Protein AF-0000000086750049 (afdb_homodimer)

Structure (mmCIF, N/CA/C/O backbone):
data_AF-0000000086750049-model_v1
#
loop_
_entity.id
_entity.type
_entity.pdbx_description
1 polymer 'Galactose oxidase/kelch repeat superfamily protein'
#
loop_
_atom_site.group_PDB
_atom_site.id
_atom_site.type_symbol
_atom_site.label_atom_id
_atom_site.label_alt_id
_atom_site.label_comp_id
_atom_site.label_asym_id
_atom_site.label_entity_id
_atom_site.label_seq_id
_atom_site.pdbx_PDB_ins_code
_atom_site.Cartn_x
_atom_site.Cartn_y
_atom_site.Cartn_z
_atom_site.occupancy
_atom_site.B_iso_or_equiv
_atom_site.auth_seq_id
_atom_site.auth_comp_id
_atom_site.auth_asym_id
_atom_site.auth_atom_id
_atom_site.pdbx_PDB_model_num
ATOM 1 N N . MET A 1 1 ? 20.25 1.354 27.828 1 24.84 1 MET A N 1
ATOM 2 C CA . MET A 1 1 ? 19.578 0.489 26.859 1 24.84 1 MET A CA 1
ATOM 3 C C . MET A 1 1 ? 19.359 1.209 25.531 1 24.84 1 MET A C 1
ATOM 5 O O . MET A 1 1 ? 18.734 2.268 25.484 1 24.84 1 MET A O 1
ATOM 9 N N . ASP A 1 2 ? 20.203 1.09 24.609 1 33.41 2 ASP A N 1
ATOM 10 C CA . ASP A 1 2 ? 20.359 1.9 23.406 1 33.41 2 ASP A CA 1
ATOM 11 C C . ASP A 1 2 ? 19.078 1.907 22.578 1 33.41 2 ASP A C 1
ATOM 13 O O . ASP A 1 2 ? 18.453 0.861 22.391 1 33.41 2 ASP A O 1
ATOM 17 N N . ARG A 1 3 ? 18.391 2.945 22.656 1 35.62 3 ARG A N 1
ATOM 18 C CA . ARG A 1 3 ? 17.141 3.184 21.953 1 35.62 3 ARG A CA 1
ATOM 19 C C . ARG A 1 3 ? 17.25 2.793 20.484 1 35.62 3 ARG A C 1
ATOM 21 O O . ARG A 1 3 ? 18.234 3.115 19.828 1 35.62 3 ARG A O 1
ATOM 28 N N . PRO A 1 4 ? 16.594 1.799 20.078 1 44.38 4 PRO A N 1
ATOM 29 C CA . PRO A 1 4 ? 16.578 1.539 18.641 1 44.38 4 PRO A CA 1
ATOM 30 C C . PRO A 1 4 ? 16.5 2.818 17.812 1 44.38 4 PRO A C 1
ATOM 32 O O . PRO A 1 4 ? 15.812 3.77 18.203 1 44.38 4 PRO A O 1
ATOM 35 N N . SER A 1 5 ? 17.609 3.318 17.312 1 46.12 5 SER A N 1
ATOM 36 C CA . SER A 1 5 ? 17.531 4.496 16.453 1 46.12 5 SER A CA 1
ATOM 37 C C . SER A 1 5 ? 16.656 4.234 15.242 1 46.12 5 SER A C 1
ATOM 39 O O . SER A 1 5 ? 16.875 3.27 14.5 1 46.12 5 SER A O 1
ATOM 41 N N . PRO A 1 6 ? 15.43 4.699 15.281 1 53.16 6 PRO A N 1
ATOM 42 C CA . PRO A 1 6 ? 14.586 4.535 14.094 1 53.16 6 PRO 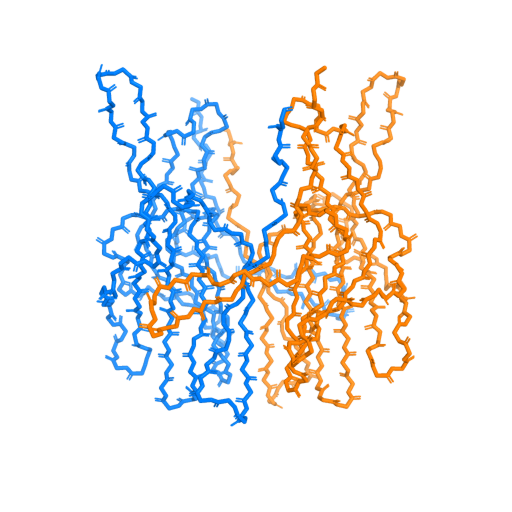A CA 1
ATOM 43 C C . PRO A 1 6 ? 15.297 4.906 12.797 1 53.16 6 PRO A C 1
ATOM 45 O O . PRO A 1 6 ? 16.062 5.875 12.766 1 53.16 6 PRO A O 1
ATOM 48 N N . PHE A 1 7 ? 15.828 3.918 12 1 59.97 7 PHE A N 1
ATOM 49 C CA . PHE A 1 7 ? 16.422 4.176 10.695 1 59.97 7 PHE A CA 1
ATOM 50 C C . PHE A 1 7 ? 15.414 3.953 9.578 1 59.97 7 PHE A C 1
ATOM 52 O O . PHE A 1 7 ? 14.555 3.076 9.68 1 59.97 7 PHE A O 1
ATOM 59 N N . SER A 1 8 ? 15.148 5.098 8.75 1 79 8 SER A N 1
ATOM 60 C CA . SER A 1 8 ? 14.352 4.922 7.543 1 79 8 SER A CA 1
ATOM 61 C C . SER A 1 8 ? 15.234 4.809 6.309 1 79 8 SER A C 1
ATOM 63 O O . SER A 1 8 ? 16.016 5.719 6.012 1 79 8 SER A O 1
ATOM 65 N N . SER A 1 9 ? 15.344 3.67 5.754 1 87.88 9 SER A N 1
ATOM 66 C CA . SER A 1 9 ? 16.125 3.367 4.555 1 87.88 9 SER A CA 1
ATOM 67 C C . SER A 1 9 ? 15.227 3.291 3.324 1 87.88 9 SER A C 1
ATOM 69 O O . SER A 1 9 ? 14.031 3.004 3.434 1 87.88 9 SER A O 1
ATOM 71 N N . ALA A 1 10 ? 15.875 3.699 2.287 1 93.19 10 ALA A N 1
ATOM 72 C CA . ALA A 1 10 ? 15.227 3.582 0.986 1 93.19 10 ALA A CA 1
ATOM 73 C C . ALA A 1 10 ? 16.078 2.768 0.017 1 93.19 10 ALA A C 1
ATOM 75 O O . ALA A 1 10 ? 17.312 2.838 0.053 1 93.19 10 ALA A O 1
ATOM 76 N N . PHE A 1 11 ? 15.43 1.987 -0.834 1 95.06 11 PHE A N 1
ATOM 77 C CA . PHE A 1 11 ? 16.094 1.137 -1.81 1 95.06 11 PHE A CA 1
ATOM 78 C C . PHE A 1 11 ? 15.391 1.193 -3.156 1 95.06 11 PHE A C 1
ATOM 80 O O . PHE A 1 11 ? 14.211 1.533 -3.229 1 95.06 11 PHE A O 1
ATOM 87 N N . CYS A 1 12 ? 16.109 0.904 -4.148 1 96.06 12 CYS A N 1
ATOM 88 C CA . CYS A 1 12 ? 15.57 0.719 -5.488 1 96.06 12 CYS A CA 1
ATOM 89 C C . CYS A 1 12 ? 15.969 -0.634 -6.059 1 96.06 12 CYS A C 1
ATOM 91 O O . CYS A 1 12 ? 17.125 -1.038 -5.949 1 96.06 12 CYS A O 1
ATOM 93 N N . PHE A 1 13 ? 15.078 -1.284 -6.68 1 95.06 13 PHE A N 1
ATOM 94 C CA . PHE A 1 13 ? 15.367 -2.609 -7.215 1 95.06 13 PHE A CA 1
ATOM 95 C C . PHE A 1 13 ? 16.094 -2.51 -8.547 1 95.06 13 PHE A C 1
ATOM 97 O O . PHE A 1 13 ? 15.68 -1.755 -9.43 1 95.06 13 PHE A O 1
ATOM 104 N N . ASN A 1 14 ? 17.109 -3.311 -8.648 1 92.94 14 ASN A N 1
ATOM 105 C CA . ASN A 1 14 ? 17.875 -3.451 -9.891 1 92.94 14 ASN A CA 1
ATOM 106 C C . ASN A 1 14 ? 17.547 -4.758 -10.602 1 92.94 14 ASN A C 1
ATOM 108 O O . ASN A 1 14 ? 17.953 -5.832 -10.164 1 92.94 14 ASN A O 1
ATOM 112 N N . PHE A 1 15 ? 16.859 -4.641 -11.695 1 86.94 15 PHE A N 1
ATOM 113 C CA . PHE A 1 15 ? 16.375 -5.816 -12.406 1 86.94 15 PHE A CA 1
ATOM 114 C C . PHE A 1 15 ? 17.531 -6.555 -13.078 1 86.94 15 PHE A C 1
ATOM 116 O O . PHE A 1 15 ? 17.406 -7.742 -13.391 1 86.94 15 PHE A O 1
ATOM 123 N N . VAL A 1 16 ? 18.594 -5.852 -13.359 1 88.69 16 VAL A N 1
ATOM 124 C CA . VAL A 1 16 ? 19.75 -6.469 -14.016 1 88.69 16 VAL A CA 1
ATOM 125 C C . VAL A 1 16 ? 20.469 -7.398 -13.047 1 88.69 16 VAL A C 1
ATOM 127 O O . VAL A 1 16 ? 20.812 -8.531 -13.398 1 88.69 16 VAL A O 1
ATOM 130 N N . THR A 1 17 ? 20.594 -6.98 -11.859 1 89.69 17 THR A N 1
ATOM 131 C CA . THR A 1 17 ? 21.359 -7.758 -10.883 1 89.69 17 THR A CA 1
ATOM 132 C C . THR A 1 17 ? 20.422 -8.5 -9.938 1 89.69 17 THR A C 1
ATOM 134 O O . THR A 1 17 ? 20.859 -9.297 -9.109 1 89.69 17 THR A O 1
ATOM 137 N N . SER A 1 18 ? 19.062 -8.25 -9.984 1 88.19 18 SER A N 1
ATOM 138 C CA . SER A 1 18 ? 18.094 -8.805 -9.047 1 88.19 18 SER A CA 1
ATOM 139 C C . SER A 1 18 ? 18.5 -8.539 -7.602 1 88.19 18 SER A C 1
ATOM 141 O O . SER A 1 18 ? 18.594 -9.469 -6.793 1 88.19 18 SER A O 1
ATOM 143 N N . SER A 1 19 ? 18.672 -7.32 -7.344 1 91.94 19 SER A N 1
ATOM 144 C CA . SER A 1 19 ? 19.094 -6.863 -6.02 1 91.94 19 SER A CA 1
ATOM 145 C C . SER A 1 19 ? 18.516 -5.484 -5.707 1 91.94 19 SER A C 1
ATOM 147 O O . SER A 1 19 ? 17.969 -4.82 -6.59 1 91.94 19 SER A O 1
ATOM 149 N N . TRP A 1 20 ? 18.703 -5.113 -4.465 1 94.5 20 TRP A N 1
ATOM 150 C CA . TRP A 1 20 ? 18.203 -3.82 -4 1 94.5 20 TRP A CA 1
ATOM 151 C C . TRP A 1 20 ? 19.359 -2.865 -3.721 1 94.5 20 TRP A C 1
ATOM 153 O O . TRP A 1 20 ? 20.203 -3.129 -2.85 1 94.5 20 TRP A O 1
ATOM 163 N N . ASP A 1 21 ? 19.359 -1.82 -4.477 1 94.94 21 ASP A N 1
ATOM 164 C CA . ASP A 1 21 ? 20.391 -0.797 -4.281 1 94.94 21 ASP A CA 1
ATOM 165 C C . ASP A 1 21 ? 19.953 0.215 -3.221 1 94.94 21 ASP A C 1
ATOM 167 O O . ASP A 1 21 ? 18.828 0.697 -3.242 1 94.94 21 ASP A O 1
ATOM 171 N N . ARG A 1 22 ? 20.891 0.572 -2.412 1 94 22 ARG A N 1
ATOM 172 C CA . ARG A 1 22 ? 20.594 1.549 -1.369 1 94 22 ARG A CA 1
ATOM 173 C C . ARG A 1 22 ? 20.547 2.963 -1.94 1 94 22 ARG A C 1
ATOM 175 O O . ARG A 1 22 ? 21.375 3.33 -2.771 1 94 22 ARG A O 1
ATOM 182 N N . LEU A 1 23 ? 19.594 3.74 -1.456 1 95.94 23 LEU A N 1
ATOM 183 C CA . LEU A 1 23 ? 19.438 5.141 -1.831 1 95.94 23 LEU A CA 1
ATOM 184 C C . LEU A 1 23 ? 19.641 6.055 -0.627 1 95.94 23 LEU A C 1
ATOM 186 O O . LEU A 1 23 ? 19.938 5.582 0.471 1 95.94 23 LEU A O 1
ATOM 190 N N . SER A 1 24 ? 19.625 7.391 -0.885 1 95.38 24 SER A N 1
ATOM 191 C CA . SER A 1 24 ? 19.672 8.328 0.231 1 95.38 24 SER A CA 1
ATOM 192 C C . SER A 1 24 ? 18.578 8.031 1.25 1 95.38 24 SER A C 1
ATOM 194 O O . SER A 1 24 ? 17.422 7.781 0.88 1 95.38 24 SER A O 1
ATOM 196 N N . PRO A 1 25 ? 18.922 8.047 2.527 1 91.81 25 PRO A N 1
ATOM 197 C CA . PRO A 1 25 ? 17.922 7.73 3.555 1 91.81 25 PRO A CA 1
ATOM 198 C C . PRO A 1 25 ? 16.891 8.844 3.729 1 91.81 25 PRO A C 1
ATOM 200 O O . PRO A 1 25 ? 17.172 10.008 3.443 1 91.81 25 PRO A O 1
ATOM 203 N N . MET A 1 26 ? 15.719 8.43 4.152 1 91 26 MET A N 1
ATOM 204 C CA . MET A 1 26 ? 14.695 9.406 4.484 1 91 26 MET A CA 1
ATOM 205 C C . MET A 1 26 ? 15.188 10.359 5.57 1 91 26 MET A C 1
ATOM 207 O O . MET A 1 26 ? 16.062 10.016 6.355 1 91 26 MET A O 1
ATOM 211 N N . LEU A 1 27 ? 14.578 11.523 5.617 1 89.31 27 LEU A N 1
ATOM 212 C CA . LEU A 1 27 ? 14.961 12.523 6.605 1 89.31 27 LEU A CA 1
ATOM 213 C C . LEU A 1 27 ? 14.484 12.125 7.996 1 89.31 27 LEU A C 1
ATOM 215 O O . LEU A 1 27 ? 15.188 12.336 8.984 1 89.31 27 LEU A O 1
ATOM 219 N N . SER A 1 28 ? 13.266 11.57 8.102 1 80.56 28 SER A N 1
ATOM 220 C CA . SER A 1 28 ? 12.672 11.164 9.375 1 80.56 28 SER A CA 1
ATOM 221 C C . SER A 1 28 ? 12.406 9.664 9.406 1 80.56 28 SER A C 1
ATOM 223 O O . SER A 1 28 ? 11.836 9.109 8.461 1 80.56 28 SER A O 1
ATOM 225 N N . PRO A 1 29 ? 12.906 9.102 10.523 1 62.72 29 PRO A N 1
ATOM 226 C CA . PRO A 1 29 ? 12.641 7.664 10.648 1 62.72 29 PRO A CA 1
ATOM 227 C C . PRO A 1 29 ? 11.164 7.355 10.883 1 62.72 29 PRO A C 1
ATOM 229 O O . PRO A 1 29 ? 10.57 7.855 11.844 1 62.72 29 PRO A O 1
ATOM 232 N N . CYS A 1 30 ? 10.547 6.727 9.977 1 65.38 30 CYS A N 1
ATOM 233 C CA . CYS A 1 30 ? 9.109 6.523 10.164 1 65.38 30 CYS A CA 1
ATOM 234 C C . CYS A 1 30 ? 8.711 5.094 9.82 1 65.38 30 CYS A C 1
ATOM 236 O O . CYS A 1 30 ? 9.242 4.508 8.875 1 65.38 30 CYS A O 1
ATOM 238 N N . GLY A 1 31 ? 8.055 4.477 10.773 1 72.88 31 GLY A N 1
ATOM 239 C CA . GLY A 1 31 ? 7.285 3.287 10.445 1 72.88 31 GLY A CA 1
ATOM 240 C C . GLY A 1 31 ? 5.816 3.574 10.211 1 72.88 31 GLY A C 1
ATOM 241 O O . GLY A 1 31 ? 5.328 4.66 10.531 1 72.88 31 GLY A O 1
ATOM 242 N N . SER A 1 32 ? 5.145 2.805 9.445 1 77.94 32 SER A N 1
ATOM 243 C CA . SER A 1 32 ? 3.699 2.865 9.258 1 77.94 32 SER A CA 1
ATOM 244 C C . SER A 1 32 ? 3.281 4.184 8.617 1 77.94 32 SER A C 1
ATOM 246 O O . SER A 1 32 ? 2.35 4.84 9.086 1 77.94 32 SER A O 1
ATOM 248 N N . PHE A 1 33 ? 3.969 4.746 7.684 1 79.69 33 PHE A N 1
ATOM 249 C CA . PHE A 1 33 ? 3.703 5.996 6.98 1 79.69 33 PHE A CA 1
ATOM 250 C C . PHE A 1 33 ? 3.062 5.727 5.625 1 79.69 33 PHE A C 1
ATOM 252 O O . PHE A 1 33 ? 3.357 4.715 4.984 1 79.69 33 PHE A O 1
ATOM 259 N N . PRO A 1 34 ? 2.219 6.621 5.281 1 87.31 34 PRO A N 1
ATOM 260 C CA . PRO A 1 34 ? 1.757 6.539 3.893 1 87.31 34 PRO A CA 1
ATOM 261 C C . PRO A 1 34 ? 2.793 7.055 2.896 1 87.31 34 PRO A C 1
ATOM 263 O O . PRO A 1 34 ? 3.584 7.941 3.225 1 87.31 34 PRO A O 1
ATOM 266 N N . CYS A 1 35 ? 2.855 6.465 1.768 1 89.56 35 CYS A N 1
ATOM 267 C CA . CYS A 1 35 ? 3.723 6.898 0.678 1 89.56 35 CYS A CA 1
ATOM 268 C C . CYS A 1 35 ? 3.043 6.703 -0.672 1 89.56 35 CYS A C 1
ATOM 270 O O . CYS A 1 35 ? 2.174 5.844 -0.814 1 89.56 35 CYS A O 1
ATOM 272 N N . SER A 1 36 ? 3.389 7.562 -1.6 1 91.44 36 SER A N 1
ATOM 273 C CA . SER A 1 36 ? 2.82 7.484 -2.941 1 91.44 36 SER A CA 1
ATOM 274 C C . SER A 1 36 ? 3.768 8.086 -3.977 1 91.44 36 SER A C 1
ATOM 276 O O . SER A 1 36 ? 4.461 9.062 -3.697 1 91.44 36 SER A O 1
ATOM 278 N N . ALA A 1 37 ? 3.736 7.5 -5.125 1 90.38 37 ALA A N 1
ATOM 279 C CA . ALA A 1 37 ? 4.434 8.094 -6.266 1 90.38 37 ALA A CA 1
ATOM 280 C C . ALA A 1 37 ? 3.582 9.164 -6.93 1 90.38 37 ALA A C 1
ATOM 282 O O . ALA A 1 37 ? 2.367 9.008 -7.07 1 90.38 37 ALA A O 1
ATOM 283 N N . ILE A 1 38 ? 4.27 10.203 -7.305 1 82.94 38 ILE A N 1
ATOM 284 C CA . ILE A 1 38 ? 3.602 11.211 -8.125 1 82.94 38 ILE A CA 1
ATOM 285 C C . ILE A 1 38 ? 3.73 10.844 -9.602 1 82.94 38 ILE A C 1
ATOM 287 O O . ILE A 1 38 ? 4.816 10.938 -10.18 1 82.94 38 ILE A O 1
ATOM 291 N N . ARG A 1 39 ? 2.604 10.484 -10.18 1 78.12 39 ARG A N 1
ATOM 292 C CA . ARG A 1 39 ? 2.611 10.047 -11.57 1 78.12 39 ARG A CA 1
ATOM 293 C C . ARG A 1 39 ? 3.195 11.117 -12.484 1 78.12 39 ARG A C 1
ATOM 295 O O . ARG A 1 39 ? 2.826 12.289 -12.391 1 78.12 39 ARG A O 1
ATOM 302 N N . GLY A 1 40 ? 4.113 10.773 -13.289 1 76.62 40 GLY A N 1
ATOM 303 C CA . GLY A 1 40 ? 4.684 11.68 -14.273 1 76.62 40 GLY A CA 1
ATOM 304 C C . GLY A 1 40 ? 5.754 12.586 -13.695 1 76.62 40 GLY A C 1
ATOM 305 O O . GLY A 1 40 ? 6.18 13.547 -14.352 1 76.62 40 GLY A O 1
ATOM 306 N N . SER A 1 41 ? 6.176 12.688 -12.492 1 78.75 41 SER A N 1
ATOM 307 C CA . SER A 1 41 ? 7.137 13.625 -11.93 1 78.75 41 SER A CA 1
ATOM 308 C C . SER A 1 41 ? 8.352 12.898 -11.367 1 78.75 41 SER A C 1
ATOM 310 O O . SER A 1 41 ? 9.336 13.539 -10.969 1 78.75 41 SER A O 1
ATOM 312 N N . ASP A 1 42 ? 8.531 11.688 -11.375 1 89.81 42 ASP A N 1
ATOM 313 C CA . ASP A 1 42 ? 9.617 10.898 -10.812 1 89.81 42 ASP A CA 1
ATOM 314 C C . ASP A 1 42 ? 9.82 11.219 -9.336 1 89.81 42 ASP A C 1
ATOM 316 O O . ASP A 1 42 ? 10.953 11.43 -8.891 1 89.81 42 ASP A O 1
ATOM 320 N N . ARG A 1 43 ? 8.812 11.43 -8.625 1 92.88 43 ARG A N 1
ATOM 321 C CA . ARG A 1 43 ? 8.891 11.789 -7.207 1 92.88 43 ARG A CA 1
ATOM 322 C C . ARG A 1 43 ? 8.031 10.859 -6.359 1 92.88 43 ARG A C 1
ATOM 324 O O . ARG A 1 43 ? 7.02 10.336 -6.832 1 92.88 43 ARG A O 1
ATOM 331 N N . ILE A 1 44 ? 8.453 10.672 -5.098 1 94.88 44 ILE A N 1
ATOM 332 C CA . ILE A 1 44 ? 7.727 9.883 -4.105 1 94.88 44 ILE A CA 1
ATOM 333 C C . ILE A 1 44 ? 7.438 10.75 -2.879 1 94.88 44 ILE A C 1
ATOM 335 O O . ILE A 1 44 ? 8.32 11.453 -2.389 1 94.88 44 ILE A O 1
ATOM 339 N N . LEU A 1 45 ? 6.238 10.703 -2.418 1 94.12 45 LEU A N 1
ATOM 340 C CA . LEU A 1 45 ? 5.816 11.469 -1.249 1 94.12 45 LEU A CA 1
ATOM 341 C C . LEU A 1 45 ? 5.648 10.562 -0.035 1 94.12 45 LEU A C 1
ATOM 343 O O . LEU A 1 45 ? 5.145 9.445 -0.154 1 94.12 45 LEU A O 1
ATOM 347 N N . VAL A 1 46 ? 6.066 11.023 1.13 1 93.31 46 VAL A N 1
ATOM 348 C CA . VAL A 1 46 ? 5.879 10.359 2.416 1 93.31 46 VAL A CA 1
ATOM 349 C C . VAL A 1 46 ? 5.375 11.367 3.447 1 93.31 46 VAL A C 1
ATOM 351 O O . VAL A 1 46 ? 5.805 12.516 3.465 1 93.31 46 VAL A O 1
ATOM 354 N N . ALA A 1 47 ? 4.516 10.945 4.336 1 93.25 47 ALA A N 1
ATOM 355 C CA . ALA A 1 47 ? 4.043 11.82 5.406 1 93.25 47 ALA A CA 1
ATOM 356 C C . ALA A 1 47 ? 3.695 11.016 6.656 1 93.25 47 ALA A C 1
ATOM 358 O O . ALA A 1 47 ? 3.174 9.898 6.559 1 93.25 47 ALA A O 1
ATOM 359 N N . GLY A 1 48 ? 3.986 11.656 7.82 1 90 48 GLY A N 1
ATOM 360 C CA . GLY A 1 48 ? 3.637 11.047 9.094 1 90 48 GLY A CA 1
ATOM 361 C C . GLY A 1 48 ? 4.465 9.812 9.414 1 90 48 GLY A C 1
ATOM 362 O O . GLY A 1 48 ? 5.656 9.766 9.109 1 90 48 GLY A O 1
ATOM 363 N N . GLY A 1 49 ? 3.74 8.867 10.07 1 84.69 49 GLY A N 1
ATOM 364 C CA . GLY A 1 49 ? 4.375 7.621 10.477 1 84.69 49 GLY A CA 1
ATOM 365 C C . GLY A 1 49 ? 4.848 7.633 11.922 1 84.69 49 GLY A C 1
ATOM 366 O O . GLY A 1 49 ? 4.582 8.586 12.656 1 84.69 49 GLY A O 1
ATOM 367 N N . GLY A 1 50 ? 5.34 6.484 12.273 1 78.69 50 GLY A N 1
ATOM 368 C CA . GLY A 1 50 ? 5.828 6.277 13.633 1 78.69 50 GLY A CA 1
ATOM 369 C C . GLY A 1 50 ? 6.129 4.824 13.945 1 78.69 50 GLY A C 1
ATOM 370 O O . GLY A 1 50 ? 6.156 3.982 13.039 1 78.69 50 GLY A O 1
ATOM 371 N N . SER A 1 51 ? 6.645 4.676 15.156 1 67.06 51 SER A N 1
ATOM 372 C CA . SER A 1 51 ? 6.941 3.33 15.641 1 67.06 51 SER A CA 1
ATOM 373 C C . SER A 1 51 ? 6.027 2.941 16.797 1 67.06 51 SER A C 1
ATOM 375 O O . SER A 1 51 ? 5.562 3.805 17.547 1 67.06 51 SER A O 1
ATOM 377 N N . ARG A 1 52 ? 5.457 1.688 16.609 1 60.84 52 ARG A N 1
ATOM 378 C CA . ARG A 1 52 ? 4.688 1.229 17.766 1 60.84 52 ARG A CA 1
ATOM 379 C C . ARG A 1 52 ? 5.539 0.365 18.688 1 60.84 52 ARG A C 1
ATOM 381 O O . ARG A 1 52 ? 6.398 -0.387 18.219 1 60.84 52 ARG A O 1
ATOM 388 N N . HIS A 1 53 ? 5.504 0.767 19.891 1 55.09 53 HIS A N 1
ATOM 389 C CA . HIS A 1 53 ? 6.141 -0.126 20.859 1 55.09 53 HIS A CA 1
ATOM 390 C C . HIS A 1 53 ? 5.359 -1.428 21 1 55.09 53 HIS A C 1
ATOM 392 O O . HIS A 1 53 ? 4.125 -1.415 21.031 1 55.09 53 HIS A O 1
ATOM 398 N N . THR A 1 54 ? 5.973 -2.574 20.766 1 48.12 54 THR A N 1
ATOM 399 C CA . THR A 1 54 ? 5.344 -3.889 20.844 1 48.12 54 THR A CA 1
ATOM 400 C C . THR A 1 54 ? 4.605 -4.055 22.172 1 48.12 54 THR A C 1
ATOM 402 O O . THR A 1 54 ? 3.578 -4.734 22.234 1 48.12 54 THR A O 1
ATOM 405 N N . MET A 1 55 ? 5.23 -3.611 23.219 1 45.62 55 MET A N 1
ATOM 406 C CA . MET A 1 55 ? 4.668 -3.9 24.531 1 45.62 55 MET A CA 1
ATOM 407 C C . MET A 1 55 ? 3.701 -2.803 24.969 1 45.62 55 MET A C 1
ATOM 409 O O . MET A 1 55 ? 2.688 -3.08 25.609 1 45.62 55 MET A O 1
ATOM 413 N N . PHE A 1 56 ? 4.039 -1.618 24.734 1 46.09 56 PHE A N 1
ATOM 414 C CA . PHE A 1 56 ? 3.178 -0.515 25.141 1 46.09 56 PHE A CA 1
ATOM 415 C C . PHE A 1 56 ? 2.801 0.347 23.953 1 46.09 56 PHE A C 1
ATOM 417 O O . PHE A 1 56 ? 3.525 1.28 23.594 1 46.09 56 PHE A O 1
ATOM 424 N N . GLY A 1 57 ? 1.838 -0.133 23.188 1 49.84 57 GLY A N 1
ATOM 425 C CA . GLY A 1 57 ? 1.41 0.457 21.938 1 49.84 57 GLY A CA 1
ATOM 426 C C . GLY A 1 57 ? 1.423 1.974 21.953 1 49.84 57 GLY A C 1
ATOM 427 O O . GLY A 1 57 ? 1.741 2.607 20.938 1 49.84 57 GLY A O 1
ATOM 428 N N . ALA A 1 58 ? 1.093 2.553 23.109 1 53.97 58 ALA A N 1
ATOM 429 C CA . ALA A 1 58 ? 0.996 4.004 23.219 1 53.97 58 ALA A CA 1
ATOM 430 C C . ALA A 1 58 ? 2.379 4.645 23.312 1 53.97 58 ALA A C 1
ATOM 432 O O . ALA A 1 58 ? 2.521 5.855 23.141 1 53.97 58 ALA A O 1
ATOM 433 N N . SER A 1 59 ? 3.441 3.836 23.5 1 56.38 59 SER A N 1
ATOM 434 C CA . SER A 1 59 ? 4.77 4.41 23.688 1 56.38 59 SER A CA 1
ATOM 435 C C . SER A 1 59 ? 5.531 4.484 22.375 1 56.38 59 SER A C 1
ATOM 437 O O . SER A 1 59 ? 6.727 4.797 22.359 1 56.38 59 SER A O 1
ATOM 439 N N . GLY A 1 60 ? 4.82 4.508 21.359 1 64.12 60 GLY A N 1
ATOM 440 C CA . GLY A 1 60 ? 5.547 4.609 20.094 1 64.12 60 GLY A CA 1
ATOM 441 C C . GLY A 1 60 ? 5.707 6.039 19.609 1 64.12 60 GLY A C 1
ATOM 442 O O . GLY A 1 60 ? 5.305 6.98 20.297 1 64.12 60 GLY A O 1
ATOM 443 N N . SER A 1 61 ? 6.637 6.312 18.641 1 70.75 61 SER A N 1
ATOM 444 C CA . SER A 1 61 ? 6.836 7.633 18.062 1 70.75 61 SER A CA 1
ATOM 445 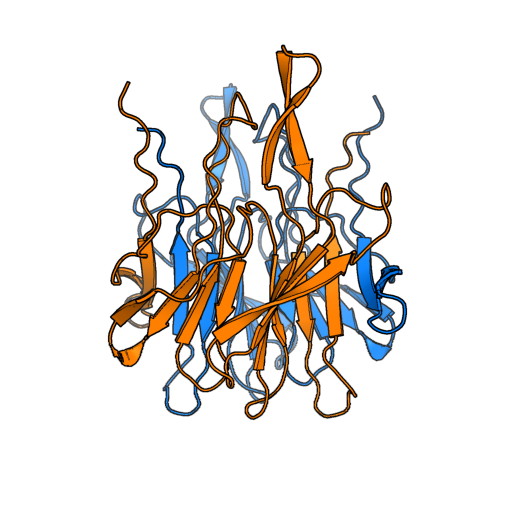C C . SER A 1 61 ? 5.77 7.938 17.016 1 70.75 61 SER A C 1
ATOM 447 O O . SER A 1 61 ? 5.152 7.023 16.453 1 70.75 61 SER A O 1
ATOM 449 N N . ARG A 1 62 ? 5.258 9.109 17.031 1 79.31 62 ARG A N 1
ATOM 450 C CA . ARG A 1 62 ? 4.383 9.656 16 1 79.31 62 ARG A CA 1
ATOM 451 C C . ARG A 1 62 ? 5 10.891 15.352 1 79.31 62 ARG A C 1
ATOM 453 O O . ARG A 1 62 ? 5.609 11.719 16.031 1 79.31 62 ARG A O 1
ATOM 460 N N . MET A 1 63 ? 4.875 10.945 14.086 1 83.25 63 MET A N 1
ATOM 461 C CA . MET A 1 63 ? 5.543 12.031 13.375 1 83.25 63 MET A CA 1
ATOM 462 C C . MET A 1 63 ? 4.531 12.891 12.617 1 83.25 63 MET A C 1
ATOM 464 O O . MET A 1 63 ? 3.445 12.414 12.273 1 83.25 63 MET A O 1
ATOM 468 N N . SER A 1 64 ? 4.906 14.133 12.445 1 91.06 64 SER A N 1
ATOM 469 C CA . SER A 1 64 ? 4.113 15.023 11.602 1 91.06 64 SER A CA 1
ATOM 470 C C . SER A 1 64 ? 4.895 15.445 10.367 1 91.06 64 SER A C 1
ATOM 472 O O . SER A 1 64 ? 4.457 16.328 9.617 1 91.06 64 SER A O 1
ATOM 474 N N . SER A 1 65 ? 5.965 14.828 10.117 1 91.19 65 SER A N 1
ATOM 475 C CA . SER A 1 65 ? 6.82 15.227 9.008 1 91.19 65 SER A CA 1
ATOM 476 C C . SER A 1 65 ? 6.23 14.797 7.668 1 91.19 65 SER A C 1
ATOM 478 O O . SER A 1 65 ? 5.457 13.836 7.605 1 91.19 65 SER A O 1
ATOM 480 N N . ALA A 1 66 ? 6.531 15.539 6.66 1 93.88 66 ALA A N 1
ATOM 481 C CA . ALA A 1 66 ? 6.309 15.188 5.258 1 93.88 66 ALA A CA 1
ATOM 482 C C . ALA A 1 66 ? 7.562 15.438 4.422 1 93.88 66 ALA A C 1
ATOM 484 O O . ALA A 1 66 ? 8.266 16.438 4.629 1 93.88 66 ALA A O 1
ATOM 485 N N . GLU A 1 67 ? 7.832 14.57 3.541 1 94.12 67 GLU A N 1
ATOM 486 C CA . GLU A 1 67 ? 9.016 14.703 2.697 1 94.12 67 GLU A CA 1
ATOM 487 C C . GLU A 1 67 ? 8.773 14.117 1.312 1 94.12 67 GLU A C 1
ATOM 489 O O . GLU A 1 67 ? 7.836 13.344 1.113 1 94.12 67 GLU A O 1
ATOM 494 N N . MET A 1 68 ? 9.555 14.531 0.429 1 94.38 68 MET A N 1
ATOM 495 C CA . MET A 1 68 ? 9.492 14.117 -0.97 1 94.38 68 MET A CA 1
ATOM 496 C C . MET A 1 68 ? 10.859 13.641 -1.461 1 94.38 68 MET A C 1
ATOM 498 O O . MET A 1 68 ? 11.875 14.266 -1.172 1 94.38 68 MET A O 1
ATOM 502 N N . TYR A 1 69 ? 10.875 12.578 -2.158 1 95.75 69 TYR A N 1
ATOM 503 C CA . TYR A 1 69 ? 12.094 12.039 -2.756 1 95.75 69 TYR A CA 1
ATOM 504 C C . TYR A 1 69 ? 12.18 12.398 -4.234 1 95.75 69 TYR A C 1
ATOM 506 O O . TYR A 1 69 ? 11.266 12.078 -5.008 1 95.75 69 TYR A O 1
ATOM 514 N N . ASP A 1 70 ? 13.234 12.992 -4.578 1 96.31 70 ASP A N 1
ATOM 515 C CA . ASP A 1 70 ? 13.562 13.227 -5.984 1 96.31 70 ASP A CA 1
ATOM 516 C C . ASP A 1 70 ? 14.43 12.102 -6.543 1 96.31 70 ASP A C 1
ATOM 518 O O . ASP A 1 70 ? 15.617 12.008 -6.223 1 96.31 70 ASP A O 1
ATOM 522 N N . ILE A 1 71 ? 13.828 11.328 -7.395 1 95.56 71 ILE A N 1
ATOM 523 C CA . ILE A 1 71 ? 14.492 10.125 -7.891 1 95.56 71 ILE A CA 1
ATOM 524 C C . ILE A 1 71 ? 15.711 10.516 -8.734 1 95.56 71 ILE A C 1
ATOM 526 O O . ILE A 1 71 ? 16.766 9.906 -8.617 1 95.56 71 ILE A O 1
ATOM 530 N N . GLY A 1 72 ? 15.586 11.5 -9.57 1 93.75 72 GLY A N 1
ATOM 531 C CA . GLY A 1 72 ? 16.688 11.945 -10.422 1 93.75 72 GLY A CA 1
ATOM 532 C C . GLY A 1 72 ? 17.891 12.438 -9.633 1 93.75 72 GLY A C 1
ATOM 533 O O . GLY A 1 72 ? 19.031 12.188 -10.016 1 93.75 72 GLY A O 1
ATOM 534 N N . ARG A 1 73 ? 17.641 13.094 -8.523 1 96.19 73 ARG A N 1
ATOM 535 C CA . ARG A 1 73 ? 18.703 13.688 -7.723 1 96.19 73 ARG A CA 1
ATOM 536 C C . ARG A 1 73 ? 19.094 12.773 -6.562 1 96.19 73 ARG A C 1
ATOM 538 O O . ARG A 1 73 ? 20.078 13.031 -5.871 1 96.19 73 ARG A O 1
ATOM 545 N N . ASP A 1 74 ? 18.359 11.719 -6.324 1 97.06 74 ASP A N 1
ATOM 546 C CA . ASP A 1 74 ? 18.531 10.852 -5.164 1 97.06 74 ASP A CA 1
ATOM 547 C C . ASP A 1 74 ? 18.609 11.664 -3.875 1 97.06 74 ASP A C 1
ATOM 549 O O . ASP A 1 74 ? 19.547 11.523 -3.102 1 97.06 74 ASP A O 1
ATOM 553 N N . GLU A 1 75 ? 17.578 12.461 -3.676 1 97.06 75 GLU A N 1
ATOM 554 C CA . GLU A 1 75 ? 17.531 13.328 -2.504 1 97.06 75 GLU A CA 1
ATOM 555 C C . GLU A 1 75 ? 16.125 13.43 -1.943 1 97.06 75 GLU A C 1
ATOM 557 O O . GLU A 1 75 ? 15.148 13.5 -2.701 1 97.06 75 GLU A O 1
ATOM 562 N N . TRP A 1 76 ? 16.125 13.5 -0.63 1 95.31 76 TRP A N 1
ATOM 563 C CA . TRP A 1 76 ? 14.875 13.789 0.069 1 95.31 76 TRP A CA 1
ATOM 564 C C . TRP A 1 76 ? 14.797 15.258 0.462 1 95.31 76 TRP A C 1
ATOM 566 O O . TRP A 1 76 ? 15.781 15.836 0.916 1 95.31 76 TRP A O 1
ATOM 576 N N . VAL A 1 77 ? 13.664 15.789 0.232 1 94.75 77 VAL A N 1
ATOM 577 C CA . VAL A 1 77 ? 13.438 17.188 0.599 1 94.75 77 VAL A CA 1
ATOM 578 C C . VAL A 1 77 ? 12.258 17.281 1.565 1 94.75 77 VAL A C 1
ATOM 580 O O . VAL A 1 77 ? 11.242 16.609 1.384 1 94.75 77 VAL A O 1
ATOM 583 N N . ALA A 1 78 ? 12.438 18.172 2.555 1 93.94 78 ALA A N 1
ATOM 584 C CA . ALA A 1 78 ? 11.367 18.375 3.527 1 93.94 78 ALA A CA 1
ATOM 585 C C . ALA A 1 78 ? 10.234 19.203 2.938 1 93.94 78 ALA A C 1
ATOM 587 O O . ALA A 1 78 ? 10.477 20.172 2.221 1 93.94 78 ALA A O 1
ATOM 588 N N . LEU A 1 79 ? 9.016 18.797 3.242 1 94.44 79 LEU A N 1
ATOM 589 C CA . LEU A 1 79 ? 7.82 19.562 2.936 1 94.44 79 LEU A CA 1
ATOM 590 C C . LEU A 1 79 ? 7.184 20.109 4.211 1 94.44 79 LEU A C 1
ATOM 592 O O . LEU A 1 79 ? 7.672 19.844 5.312 1 94.44 79 LEU A O 1
ATOM 596 N N . ASP A 1 80 ? 6.121 20.922 4.012 1 94.62 80 ASP A N 1
ATOM 597 C CA . ASP A 1 80 ? 5.363 21.328 5.191 1 94.62 80 ASP A CA 1
ATOM 598 C C . ASP A 1 80 ? 4.816 20.109 5.934 1 94.62 80 ASP A C 1
ATOM 600 O O . ASP A 1 80 ? 4.25 19.203 5.316 1 94.62 80 ASP A O 1
ATOM 604 N N . GLY A 1 81 ? 4.891 20.109 7.195 1 94 81 GLY A N 1
ATOM 605 C CA . GLY A 1 81 ? 4.469 18.969 7.992 1 94 81 GLY A CA 1
ATOM 606 C C . GLY A 1 81 ? 2.961 18.859 8.141 1 94 81 GLY A C 1
ATOM 607 O O . GLY A 1 81 ? 2.242 19.828 7.898 1 94 81 GLY A O 1
ATOM 608 N N . LEU A 1 82 ? 2.572 17.672 8.5 1 94.94 82 LEU A N 1
ATOM 609 C CA . LEU A 1 82 ? 1.169 17.469 8.836 1 94.94 82 LEU A CA 1
ATOM 610 C C . LEU A 1 82 ? 0.746 18.391 9.977 1 94.94 82 LEU A C 1
ATOM 612 O O . LEU A 1 82 ? 1.566 18.75 10.82 1 94.94 82 LEU A O 1
ATOM 616 N N . PRO A 1 83 ? -0.55 18.703 10 1 93.81 83 PRO A N 1
ATOM 617 C CA . PRO A 1 83 ? -1.025 19.578 11.07 1 93.81 83 PRO A CA 1
ATOM 618 C C . PRO A 1 83 ? -0.882 18.953 12.453 1 93.81 83 PRO A C 1
ATOM 620 O O . PRO A 1 83 ? -0.791 19.656 13.461 1 93.81 83 PRO A O 1
ATOM 623 N N . ARG A 1 84 ? -0.983 17.656 12.562 1 91.5 84 ARG A N 1
ATOM 624 C CA . ARG A 1 84 ? -0.834 16.922 13.805 1 91.5 84 ARG A CA 1
ATOM 625 C C . ARG A 1 84 ? -0.001 15.656 13.594 1 91.5 84 ARG A C 1
ATOM 627 O O . ARG A 1 84 ? 0.089 15.141 12.477 1 91.5 84 ARG A O 1
ATOM 634 N N . PHE A 1 85 ? 0.484 15.164 14.664 1 90.38 85 PHE A N 1
ATOM 635 C CA . PHE A 1 85 ? 1.145 13.867 14.617 1 90.38 85 PHE A CA 1
ATOM 636 C C . PHE A 1 85 ? 0.168 12.781 14.188 1 90.38 85 PHE A C 1
ATOM 638 O O . PHE A 1 85 ? -0.987 12.766 14.617 1 90.38 85 PHE A O 1
ATOM 645 N N . ARG A 1 86 ? 0.693 11.953 13.344 1 89.44 86 ARG A N 1
ATOM 646 C CA . ARG A 1 86 ? -0.165 10.891 12.82 1 89.44 86 ARG A CA 1
ATOM 647 C C . ARG A 1 86 ? 0.646 9.648 12.484 1 89.44 86 ARG A C 1
ATOM 649 O O . ARG A 1 86 ? 1.64 9.719 11.766 1 89.44 86 ARG A O 1
ATOM 656 N N . ALA A 1 87 ? 0.254 8.555 13.062 1 87.44 87 ALA A N 1
ATOM 657 C CA . ALA A 1 87 ? 0.816 7.258 12.711 1 87.44 87 ALA A CA 1
ATOM 658 C C . ALA A 1 87 ? -0.281 6.277 12.297 1 87.44 87 ALA A C 1
ATOM 660 O O . ALA A 1 87 ? -1.455 6.484 12.617 1 87.44 87 ALA A O 1
ATOM 661 N N . GLY A 1 88 ? 0.151 5.242 11.461 1 87.06 88 GLY A N 1
ATOM 662 C CA . GLY A 1 88 ? -0.821 4.238 11.062 1 87.06 88 GLY A CA 1
ATOM 663 C C . GLY A 1 88 ? -1.873 4.77 10.109 1 87.06 88 GLY A C 1
ATOM 664 O O . GLY A 1 88 ? -2.957 4.195 9.984 1 87.06 88 GLY A O 1
ATOM 665 N N . CYS A 1 89 ? -1.649 5.895 9.5 1 91.5 89 CYS A N 1
ATOM 666 C CA . CYS A 1 89 ? -2.57 6.504 8.547 1 91.5 89 CYS A CA 1
ATOM 667 C C . CYS A 1 89 ? -2.342 5.953 7.141 1 91.5 89 CYS A C 1
ATOM 669 O O . CYS A 1 89 ? -1.359 5.25 6.895 1 91.5 89 CYS A O 1
ATOM 671 N N . VAL A 1 90 ? -3.289 6.215 6.312 1 92.25 90 VAL A N 1
ATOM 672 C CA . VAL A 1 90 ? -3.15 5.855 4.902 1 92.25 90 VAL A CA 1
ATOM 673 C C . VAL A 1 90 ? -2.928 7.113 4.066 1 92.25 90 VAL A C 1
ATOM 675 O O . VAL A 1 90 ? -3.248 8.219 4.504 1 92.25 90 VAL A O 1
ATOM 678 N N . GLY A 1 91 ? -2.316 6.93 2.932 1 93.12 91 GLY A N 1
ATOM 679 C CA . GLY A 1 91 ? -2.061 8.031 2.018 1 93.12 91 GLY A CA 1
ATOM 680 C C . GLY A 1 91 ? -2.189 7.641 0.558 1 93.12 91 GLY A C 1
ATOM 681 O O . GLY A 1 91 ? -1.832 6.523 0.175 1 93.12 91 GLY A O 1
ATOM 682 N N . PHE A 1 92 ? -2.693 8.555 -0.213 1 92.75 92 PHE A N 1
ATOM 683 C CA . PHE A 1 92 ? -2.834 8.289 -1.641 1 92.75 92 PHE A CA 1
ATOM 684 C C . PHE A 1 92 ? -2.914 9.594 -2.426 1 92.75 92 PHE A C 1
ATOM 686 O O . PHE A 1 92 ? -3.248 10.641 -1.869 1 92.75 92 PHE A O 1
ATOM 693 N N . LEU A 1 93 ? -2.602 9.484 -3.645 1 91.62 93 LEU A N 1
ATOM 694 C CA . LEU A 1 93 ? -2.674 10.625 -4.547 1 91.62 93 LEU A CA 1
ATOM 695 C C . LEU A 1 93 ? -3.973 10.609 -5.348 1 91.62 93 LEU A C 1
ATOM 697 O O . LEU A 1 93 ? -4.418 9.547 -5.789 1 91.62 93 LEU A O 1
ATOM 701 N N . VAL A 1 94 ? -4.539 11.781 -5.445 1 89.06 94 VAL A N 1
ATOM 702 C CA . VAL A 1 94 ? -5.746 11.953 -6.246 1 89.06 94 VAL A CA 1
ATOM 703 C C . VAL A 1 94 ? -5.543 13.094 -7.242 1 89.06 94 VAL A C 1
ATOM 705 O O . VAL A 1 94 ? -4.922 14.109 -6.918 1 89.06 94 VAL A O 1
ATOM 708 N N . GLY A 1 95 ? -6.102 12.844 -8.469 1 85 95 GLY A N 1
ATOM 709 C CA . GLY A 1 95 ? -6.121 13.93 -9.438 1 85 95 GLY A CA 1
ATOM 710 C C . GLY A 1 95 ? -5.227 13.672 -10.633 1 85 95 GLY A C 1
ATOM 711 O O . GLY A 1 95 ? -4.691 12.578 -10.797 1 85 95 GLY A O 1
ATOM 712 N N . ASN A 1 96 ? -5.23 14.688 -11.516 1 76.69 96 ASN A N 1
ATOM 713 C CA . ASN A 1 96 ? -4.438 14.609 -12.734 1 76.69 96 ASN A CA 1
ATOM 714 C C . ASN A 1 96 ? -3.229 15.539 -12.68 1 76.69 96 ASN A C 1
ATOM 716 O O . ASN A 1 96 ? -2.922 16.109 -11.633 1 76.69 96 ASN A O 1
ATOM 720 N N . TRP A 1 97 ? -2.564 15.586 -13.781 1 72.56 97 TRP A N 1
ATOM 721 C CA . TRP A 1 97 ? -1.311 16.328 -13.844 1 72.56 97 TRP A CA 1
ATOM 722 C C . TRP A 1 97 ? -1.53 17.797 -13.508 1 72.56 97 TRP A C 1
ATOM 724 O O . TRP A 1 97 ? -0.624 18.469 -13.008 1 72.56 97 TRP A O 1
ATOM 734 N N . GLU A 1 98 ? -2.723 18.312 -13.734 1 76.56 98 GLU A N 1
ATOM 735 C CA . GLU A 1 98 ? -2.984 19.734 -13.5 1 76.56 98 GLU A CA 1
ATOM 736 C C . GLU A 1 98 ? -3.311 20 -12.039 1 76.56 98 GLU A C 1
ATOM 738 O O . GLU A 1 98 ? -2.973 21.062 -11.5 1 76.56 98 GLU A O 1
ATOM 743 N N . GLU A 1 99 ? -3.986 19.141 -11.508 1 84.06 99 GLU A N 1
ATOM 744 C CA . GLU A 1 99 ? -4.379 19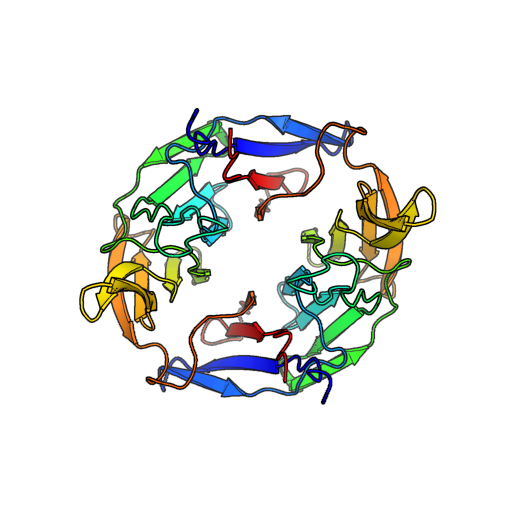.25 -10.109 1 84.06 99 GLU A CA 1
ATOM 745 C C . GLU A 1 99 ? -4.129 17.938 -9.352 1 84.06 99 GLU A C 1
ATOM 747 O O . GLU A 1 99 ? -4.852 16.969 -9.547 1 84.06 99 GLU A O 1
ATOM 752 N N . ARG A 1 100 ? -3.082 17.938 -8.531 1 88.81 100 ARG A N 1
ATOM 753 C CA . ARG A 1 100 ? -2.756 16.734 -7.777 1 88.81 100 ARG A CA 1
ATOM 754 C C . ARG A 1 100 ? -2.828 17 -6.277 1 88.81 100 ARG A C 1
ATOM 756 O O . ARG A 1 100 ? -2.34 18.031 -5.793 1 88.81 100 ARG A O 1
ATOM 763 N N . GLU A 1 101 ? -3.496 16.062 -5.645 1 92 101 GLU A N 1
ATOM 764 C CA . GLU A 1 101 ? -3.629 16.156 -4.191 1 92 101 GLU A CA 1
ATOM 765 C C . GLU A 1 101 ? -3.111 14.906 -3.502 1 92 101 GLU A C 1
ATOM 767 O O . GLU A 1 101 ? -3.398 13.789 -3.938 1 92 101 GLU A O 1
ATOM 772 N N . PHE A 1 102 ? -2.33 15.133 -2.506 1 94.69 102 PHE A N 1
ATOM 773 C CA . PHE A 1 102 ? -1.911 14.039 -1.632 1 94.69 102 PHE A CA 1
ATOM 774 C C . PHE A 1 102 ? -2.791 13.977 -0.389 1 94.69 102 PHE A C 1
ATOM 776 O O . PHE A 1 102 ? -2.77 14.883 0.443 1 94.69 102 PHE A O 1
ATOM 783 N N . TRP A 1 103 ? -3.521 12.906 -0.252 1 95.38 103 TRP A N 1
ATOM 784 C CA . TRP A 1 103 ? -4.453 12.703 0.854 1 95.38 103 TRP A CA 1
ATOM 785 C C . TRP A 1 103 ? -3.816 11.859 1.951 1 95.38 103 TRP A C 1
ATOM 787 O O . TRP A 1 103 ? -3.141 10.867 1.666 1 95.38 103 TRP A O 1
ATOM 797 N N . VAL A 1 104 ? -3.943 12.242 3.174 1 95.94 104 VAL A N 1
ATOM 798 C CA . VAL A 1 104 ? -3.605 11.453 4.355 1 95.94 104 VAL A CA 1
ATOM 799 C C . VAL A 1 104 ? -4.836 11.305 5.246 1 95.94 104 VAL A C 1
ATOM 801 O O . VAL A 1 104 ? -5.445 12.305 5.648 1 95.94 104 VAL A O 1
ATOM 804 N N . MET A 1 105 ? -5.18 10.078 5.578 1 95.31 105 MET A N 1
ATOM 805 C CA . MET A 1 105 ? -6.461 9.82 6.227 1 95.31 105 MET A CA 1
ATOM 806 C C . MET A 1 105 ? -6.293 8.852 7.395 1 95.31 105 MET A C 1
ATOM 808 O O . MET A 1 105 ? -5.559 7.867 7.293 1 95.31 105 MET A O 1
ATOM 812 N N . GLY A 1 106 ? -7.031 9.172 8.5 1 93.31 106 GLY A N 1
ATOM 813 C CA . GLY A 1 106 ? -7.062 8.281 9.648 1 93.31 106 GLY A CA 1
ATOM 814 C C . GLY A 1 106 ? -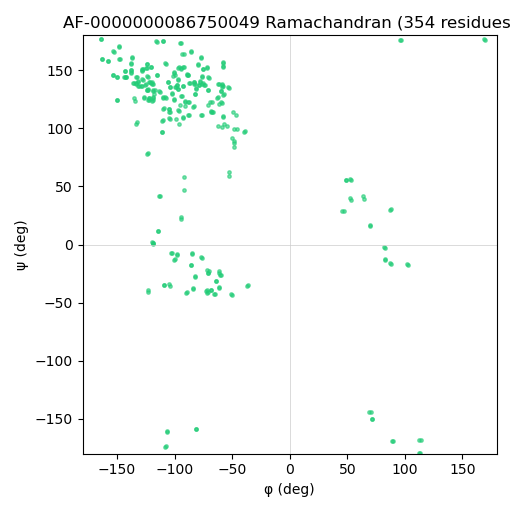5.766 8.266 10.43 1 93.31 106 GLY A C 1
ATOM 815 O O . GLY A 1 106 ? -5.09 9.297 10.539 1 93.31 106 GLY A O 1
ATOM 816 N N . GLY A 1 107 ? -5.535 7.062 11.031 1 90.81 107 GLY A N 1
ATOM 817 C CA . GLY A 1 107 ? -4.367 6.918 11.883 1 90.81 107 GLY A CA 1
ATOM 818 C C . GLY A 1 107 ? -4.633 7.293 13.328 1 90.81 107 GLY A C 1
ATOM 819 O O . GLY A 1 107 ? -5.785 7.348 13.758 1 90.81 107 GLY A O 1
ATOM 820 N N . TYR A 1 108 ? -3.486 7.379 14.008 1 88.81 108 TYR A N 1
ATOM 821 C CA . TYR A 1 108 ? -3.611 7.727 15.422 1 88.81 108 TYR A CA 1
ATOM 822 C C . TYR A 1 108 ? -2.549 8.742 15.828 1 88.81 108 TYR A C 1
ATOM 824 O O . TYR A 1 108 ? -1.453 8.766 15.266 1 88.81 108 TYR A O 1
ATOM 832 N N . GLY A 1 109 ? -2.959 9.523 16.75 1 85.19 109 GLY A N 1
ATOM 833 C CA . GLY A 1 109 ? -2.088 10.562 17.266 1 85.19 109 GLY A CA 1
ATOM 834 C C . GLY A 1 109 ? -1.552 10.258 18.656 1 85.19 109 GLY A C 1
ATOM 835 O O . GLY A 1 109 ? -1.389 9.094 19.016 1 85.19 109 GLY A O 1
ATOM 836 N N . GLU A 1 110 ? -1.118 11.273 19.281 1 75.31 110 GLU A N 1
ATOM 837 C CA . GLU A 1 110 ? -0.494 11.156 20.594 1 75.31 110 GLU A CA 1
ATOM 838 C C . GLU A 1 110 ? -1.452 10.539 21.609 1 75.31 110 GLU A C 1
ATOM 840 O O . GLU A 1 110 ? -2.668 10.719 21.516 1 75.31 110 GLU A O 1
ATOM 845 N N . SER A 1 111 ? -0.826 9.523 22.312 1 69.12 111 SER A N 1
ATOM 846 C CA . SER A 1 111 ? -1.592 8.828 23.344 1 69.12 111 SER A CA 1
ATOM 847 C C . SER A 1 111 ? -2.082 9.797 24.422 1 69.12 111 SER A C 1
ATOM 849 O O . SER A 1 111 ? -1.372 10.734 24.781 1 69.12 111 SER A O 1
ATOM 851 N N . ARG A 1 112 ? -3.406 9.789 24.562 1 61.78 112 ARG A N 1
ATOM 852 C CA . ARG A 1 112 ? -3.961 10.531 25.688 1 61.78 112 ARG A CA 1
ATOM 853 C C . ARG A 1 112 ? -4.109 9.641 26.922 1 61.78 112 ARG A C 1
ATOM 855 O O . ARG A 1 112 ? -4.309 8.43 26.781 1 61.78 112 ARG A O 1
ATOM 862 N N . THR A 1 113 ? -3.508 10.047 28 1 59.97 113 THR A N 1
ATOM 863 C CA . THR A 1 113 ? -3.697 9.32 29.25 1 59.97 113 THR A CA 1
ATOM 864 C C . THR A 1 113 ? -5.137 9.453 29.75 1 59.97 113 THR A C 1
ATOM 866 O O . THR A 1 113 ? -5.652 10.562 29.875 1 59.97 113 THR A O 1
ATOM 869 N N . VAL A 1 114 ? -5.812 8.305 29.75 1 57.91 114 VAL A N 1
ATOM 870 C CA . VAL A 1 114 ? -7.145 8.305 30.344 1 57.91 114 VAL A CA 1
ATOM 871 C C . VAL A 1 114 ? -7.059 7.809 31.781 1 57.91 114 VAL A C 1
ATOM 873 O O . VAL A 1 114 ? -6.43 6.781 32.062 1 57.91 114 VAL A O 1
ATOM 876 N N . SER A 1 115 ? -7.828 8.422 32.469 1 59.78 115 SER A N 1
ATOM 877 C CA . SER A 1 115 ? -7.973 8.188 33.906 1 59.78 115 SER A CA 1
ATOM 878 C C . SER A 1 115 ? -6.609 8.086 34.594 1 59.78 115 SER A C 1
ATOM 880 O O . SER A 1 115 ? -6.438 7.309 35.531 1 59.78 115 SER A O 1
ATOM 882 N N . GLY A 1 116 ? -5.645 8.75 34.031 1 55.56 116 GLY A N 1
ATOM 883 C CA . GLY A 1 116 ? -4.352 8.875 34.688 1 55.56 116 GLY A CA 1
ATOM 884 C C . GLY A 1 116 ? -3.443 7.684 34.469 1 55.56 116 GLY A C 1
ATOM 885 O O . GLY A 1 116 ? -2.309 7.656 34.938 1 55.56 116 GLY A O 1
ATOM 886 N N . VAL A 1 117 ? -4.035 6.574 33.938 1 57.19 117 VAL A N 1
ATOM 887 C CA . VAL A 1 117 ? -3.225 5.367 34.062 1 57.19 117 VAL A CA 1
ATOM 888 C C . VAL A 1 117 ? -2.998 4.773 32.656 1 57.19 117 VAL A C 1
ATOM 890 O O . VAL A 1 117 ? -1.901 4.301 32.344 1 57.19 117 VAL A O 1
ATOM 893 N N . PHE A 1 118 ? -4.125 4.805 31.781 1 60.31 118 PHE A N 1
ATOM 894 C CA . PHE A 1 118 ? -3.975 3.924 30.641 1 60.31 118 PHE A CA 1
ATOM 895 C C . PHE A 1 118 ? -3.793 4.73 29.359 1 60.31 118 PHE A C 1
ATOM 897 O O . PHE A 1 118 ? -4.656 5.531 29 1 60.31 118 PHE A O 1
ATOM 904 N N . PRO A 1 119 ? -2.674 4.781 28.812 1 63 119 PRO A N 1
ATOM 905 C CA . PRO A 1 119 ? -2.488 5.441 27.516 1 63 119 PRO A CA 1
ATOM 906 C C . PRO A 1 119 ? -3.363 4.844 26.422 1 63 119 PRO A C 1
ATOM 908 O O . PRO A 1 119 ? -3.43 3.619 26.281 1 63 119 PRO A O 1
ATOM 911 N N . VAL A 1 120 ? -4.383 5.668 26 1 65.56 120 VAL A N 1
ATOM 912 C CA . VAL A 1 120 ? -5.199 5.219 24.875 1 65.56 120 VAL A CA 1
ATOM 913 C C . VAL A 1 120 ? -4.871 6.043 23.625 1 65.56 120 VAL A C 1
ATOM 915 O O . VAL A 1 120 ? -4.75 7.27 23.703 1 65.56 120 VAL A O 1
ATOM 918 N N . ASP A 1 121 ? -4.555 5.395 22.609 1 67.38 121 ASP A N 1
ATOM 919 C CA . ASP A 1 121 ? -4.352 6.094 21.344 1 67.38 121 ASP A CA 1
ATOM 920 C C . ASP A 1 121 ? -5.637 6.773 20.875 1 67.38 121 ASP A C 1
ATOM 922 O O . ASP A 1 121 ? -6.727 6.207 21 1 67.38 121 ASP A O 1
ATOM 926 N N . GLU A 1 122 ? -5.457 8.109 20.609 1 80.06 122 GLU A N 1
ATOM 927 C CA . GLU A 1 122 ? -6.566 8.773 19.922 1 80.06 122 GLU A CA 1
ATOM 928 C C . GLU A 1 122 ? -6.582 8.43 18.438 1 80.06 122 GLU A C 1
ATOM 930 O O . GLU A 1 122 ? -5.664 8.789 17.703 1 80.06 122 GLU A O 1
ATOM 935 N N . ASN A 1 123 ? -7.562 7.688 17.984 1 87.06 123 ASN A N 1
ATOM 936 C CA . ASN A 1 123 ? -7.711 7.359 16.578 1 87.06 123 ASN A CA 1
ATOM 937 C C . ASN A 1 123 ? -8.391 8.484 15.805 1 87.06 123 ASN A C 1
ATOM 939 O O . ASN A 1 123 ? -9.406 9.023 16.25 1 87.06 123 ASN A O 1
ATOM 943 N N . TYR A 1 124 ? -7.805 8.867 14.734 1 91.56 124 TYR A N 1
ATOM 944 C CA . TYR A 1 124 ? -8.344 9.93 13.891 1 91.56 124 TYR A CA 1
ATOM 945 C C . TYR A 1 124 ? -9.297 9.367 12.844 1 91.56 124 TYR A C 1
ATOM 947 O O . TYR A 1 124 ? -9.062 8.281 12.305 1 91.56 124 TYR A O 1
ATOM 955 N N . ARG A 1 125 ? -10.32 10.141 12.523 1 94 125 ARG A N 1
ATOM 956 C CA . ARG A 1 125 ? -11.273 9.781 11.484 1 94 125 ARG A CA 1
ATOM 957 C C . ARG A 1 125 ? -11.273 10.805 10.352 1 94 125 ARG A C 1
ATOM 959 O O . ARG A 1 125 ? -12.047 10.688 9.398 1 94 125 ARG A O 1
ATOM 966 N N . ASP A 1 126 ? -10.461 11.742 10.477 1 95.12 126 ASP A N 1
ATOM 967 C CA . ASP A 1 126 ? -10.43 12.828 9.5 1 95.12 126 ASP A CA 1
ATOM 968 C C . ASP A 1 126 ? -9.391 12.57 8.414 1 95.12 126 ASP A C 1
ATOM 970 O O . ASP A 1 126 ? -8.688 11.562 8.453 1 95.12 126 ASP A O 1
ATOM 974 N N . ALA A 1 127 ? -9.414 13.438 7.434 1 96.38 127 ALA A N 1
ATOM 975 C CA . ALA A 1 127 ? -8.391 13.469 6.391 1 96.38 127 ALA A CA 1
ATOM 976 C C . ALA A 1 127 ? -7.812 14.875 6.234 1 96.38 127 ALA A C 1
ATOM 978 O O . ALA A 1 127 ? -8.484 15.867 6.531 1 96.38 127 ALA A O 1
ATOM 979 N N . VAL A 1 128 ? -6.574 14.93 5.859 1 96.88 128 VAL A N 1
ATOM 980 C CA . VAL A 1 128 ? -5.926 16.172 5.445 1 96.88 128 VAL A CA 1
ATOM 981 C C . VAL A 1 128 ? -5.34 16 4.047 1 96.88 128 VAL A C 1
ATOM 983 O O . VAL A 1 128 ? -4.988 14.891 3.641 1 96.88 128 VAL A O 1
ATOM 986 N N . VAL A 1 129 ? -5.273 17.125 3.367 1 95.88 129 VAL A N 1
ATOM 987 C CA . VAL A 1 129 ? -4.852 17.062 1.972 1 95.88 129 VAL A CA 1
ATOM 988 C C . VAL A 1 129 ? -3.814 18.141 1.696 1 95.88 129 VAL A C 1
ATOM 990 O O . VAL A 1 129 ? -3.951 19.281 2.164 1 95.88 129 VAL A O 1
ATOM 993 N N . MET A 1 130 ? -2.844 17.797 0.968 1 95.81 130 MET A N 1
ATOM 994 C CA . MET A 1 130 ? -1.874 18.75 0.447 1 95.81 130 MET A CA 1
ATOM 995 C C . MET A 1 130 ? -2.031 18.922 -1.061 1 95.81 130 MET A C 1
ATOM 997 O O . MET A 1 130 ? -1.97 17.938 -1.809 1 95.81 130 MET A O 1
ATOM 1001 N N . GLU A 1 131 ? -2.193 20.125 -1.495 1 92.62 131 GLU A N 1
ATOM 1002 C CA . GLU A 1 131 ? -2.186 20.422 -2.924 1 92.62 131 GLU A CA 1
ATOM 1003 C C . GLU A 1 131 ? -0.762 20.578 -3.451 1 92.62 131 GLU A C 1
ATOM 1005 O O . GLU A 1 131 ? -0.056 21.516 -3.088 1 92.62 131 GLU A O 1
ATOM 1010 N N . LEU A 1 132 ? -0.423 19.75 -4.359 1 89.38 132 LEU A N 1
ATOM 1011 C CA . LEU A 1 132 ? 0.974 19.672 -4.773 1 89.38 132 LEU A CA 1
ATOM 1012 C C . LEU A 1 132 ? 1.306 20.766 -5.789 1 89.38 132 LEU A C 1
ATOM 1014 O O . LEU A 1 132 ? 2.459 21.188 -5.898 1 89.38 132 LEU A O 1
ATOM 1018 N N . ASN A 1 133 ? 0.354 21.188 -6.512 1 84.25 133 ASN A N 1
ATOM 1019 C CA . ASN A 1 133 ? 0.619 22.219 -7.512 1 84.25 133 ASN A CA 1
ATOM 1020 C C . ASN A 1 133 ? 0.544 23.625 -6.91 1 84.25 133 ASN A C 1
ATOM 1022 O O . ASN A 1 133 ? 0.97 24.594 -7.539 1 84.25 133 ASN A O 1
ATOM 1026 N N . SER A 1 134 ? -0.051 23.828 -5.773 1 75.25 134 SER A N 1
ATOM 1027 C CA . SER A 1 134 ? -0.269 25.172 -5.227 1 75.25 134 SER A CA 1
ATOM 1028 C C . SER A 1 134 ? 0.56 25.391 -3.967 1 75.25 134 SER A C 1
ATOM 1030 O O . SER A 1 134 ? 0.112 26.062 -3.033 1 75.25 134 SER A O 1
ATOM 1032 N N . GLY A 1 135 ? 1.79 24.969 -3.908 1 71.06 135 GLY A N 1
ATOM 1033 C CA . GLY A 1 135 ? 2.672 25.359 -2.826 1 71.06 135 GLY A CA 1
ATOM 1034 C C . GLY A 1 135 ? 2.844 24.297 -1.765 1 71.06 135 GLY A C 1
ATOM 1035 O O . GLY A 1 135 ? 3.672 24.438 -0.861 1 71.06 135 GLY A O 1
ATOM 1036 N N . GLY A 1 136 ? 1.967 23.359 -1.762 1 81.25 136 GLY A N 1
ATOM 1037 C CA . GLY A 1 136 ? 2.246 22.234 -0.894 1 81.25 136 GLY A CA 1
ATOM 1038 C C . GLY A 1 136 ? 1.737 22.422 0.522 1 81.25 136 GLY A C 1
ATOM 1039 O O . GLY A 1 136 ? 2.385 22 1.483 1 81.25 136 GLY A O 1
ATOM 1040 N N . LYS A 1 137 ? 0.649 23.156 0.825 1 90 137 LYS A N 1
ATOM 1041 C CA . LYS A 1 137 ? 0.073 23.344 2.154 1 90 137 LYS A CA 1
ATOM 1042 C C . LYS A 1 137 ? -1.012 22.312 2.434 1 90 137 LYS A C 1
ATOM 1044 O O . LYS A 1 137 ? -1.723 21.891 1.52 1 90 137 LYS A O 1
ATOM 1049 N N . TRP A 1 138 ? -1.133 22.062 3.787 1 96.25 138 TRP A N 1
ATOM 1050 C CA . TRP A 1 138 ? -2.129 21.062 4.188 1 96.25 138 TRP A CA 1
ATOM 1051 C C . TRP A 1 138 ? -3.465 21.734 4.492 1 96.25 138 TRP A C 1
ATOM 1053 O O . TRP A 1 138 ? -3.508 22.797 5.113 1 96.25 138 TRP A O 1
ATOM 1063 N N . ARG A 1 139 ? -4.469 21.172 4.047 1 95.31 139 ARG A N 1
ATOM 1064 C CA . ARG A 1 139 ? -5.836 21.578 4.363 1 95.31 139 ARG A CA 1
ATOM 1065 C C . ARG A 1 139 ? -6.598 20.438 5.031 1 95.31 139 ARG A C 1
ATOM 1067 O O . ARG A 1 139 ? -6.48 19.281 4.621 1 95.31 139 ARG A O 1
ATOM 1074 N N . GLU A 1 140 ? -7.348 20.812 6.008 1 95.75 140 GLU A N 1
ATOM 1075 C CA . GLU A 1 140 ? -8.195 19.828 6.672 1 95.75 140 GLU A CA 1
ATOM 1076 C C . GLU A 1 140 ? -9.492 19.609 5.906 1 95.75 140 GLU A C 1
ATOM 1078 O O . GLU A 1 140 ? -10.125 20.562 5.457 1 95.75 140 GLU A O 1
ATOM 1083 N N . ILE A 1 141 ? -9.945 18.406 5.758 1 94.94 141 ILE A N 1
ATOM 1084 C CA . ILE A 1 141 ? -11.141 18.078 5 1 94.94 141 ILE A CA 1
ATOM 1085 C C . ILE A 1 141 ? -12.289 17.766 5.961 1 94.94 141 ILE A C 1
ATOM 1087 O O . ILE A 1 141 ? -13.445 18.078 5.676 1 94.94 141 ILE A O 1
ATOM 1091 N N . GLY A 1 142 ? -11.961 17.125 7.109 1 94.06 142 GLY A N 1
ATOM 1092 C CA . GLY A 1 142 ? -12.969 16.703 8.07 1 94.06 142 GLY A CA 1
ATOM 1093 C C . GLY A 1 142 ? -13.086 15.195 8.203 1 94.06 142 GLY A C 1
ATOM 1094 O O . GLY A 1 142 ? -12.242 14.461 7.691 1 94.06 142 GLY A O 1
ATOM 1095 N N . ASP A 1 143 ? -14.195 14.789 8.906 1 94.81 143 ASP A N 1
ATOM 1096 C CA . ASP A 1 143 ? -14.359 13.367 9.203 1 94.81 143 ASP A CA 1
ATOM 1097 C C . ASP A 1 143 ? -14.766 12.586 7.953 1 94.81 143 ASP A C 1
ATOM 1099 O O . ASP A 1 143 ? -15.609 13.039 7.18 1 94.81 143 ASP A O 1
ATOM 1103 N N . MET A 1 144 ? -14.164 11.508 7.828 1 95.12 144 MET A N 1
ATOM 1104 C CA . MET A 1 144 ? -14.391 10.672 6.652 1 95.12 144 MET A CA 1
ATOM 1105 C C . MET A 1 144 ? -15.359 9.539 6.973 1 95.12 144 MET A C 1
ATOM 1107 O O . MET A 1 144 ? -15.797 8.82 6.07 1 95.12 144 MET A O 1
ATOM 1111 N N . TRP A 1 145 ? -15.648 9.297 8.195 1 93.25 145 TRP A N 1
ATOM 1112 C CA . TRP A 1 145 ? -16.656 8.352 8.648 1 93.25 145 TRP A CA 1
ATOM 1113 C C . TRP A 1 145 ? -17.203 8.742 10.016 1 93.25 145 TRP A C 1
ATOM 1115 O O . TRP A 1 145 ? -16.641 9.609 10.688 1 93.25 145 TRP A O 1
ATOM 1125 N N . GLU A 1 146 ? -18.25 8.156 10.383 1 91.19 146 GLU A N 1
ATOM 1126 C CA . GLU A 1 146 ? -18.891 8.477 11.656 1 91.19 146 GLU A CA 1
ATOM 1127 C C . GLU A 1 146 ? -18.188 7.789 12.82 1 91.19 146 GLU A C 1
ATOM 1129 O O . GLU A 1 146 ? -17.562 6.738 12.641 1 91.19 146 GLU A O 1
ATOM 1134 N N . GLU A 1 147 ? -18.344 8.406 13.914 1 87 147 GLU A N 1
ATOM 1135 C CA . GLU A 1 147 ? -17.781 7.824 15.133 1 87 147 GLU A CA 1
ATOM 1136 C C . GLU A 1 147 ? -18.344 6.426 15.383 1 87 147 GLU A C 1
ATOM 1138 O O . GLU A 1 147 ? -19.547 6.199 15.25 1 87 147 GLU A O 1
ATOM 1143 N N . GLY A 1 148 ? -17.453 5.5 15.75 1 82.69 148 GLY A N 1
ATOM 1144 C CA . GLY A 1 148 ? -17.906 4.152 16.078 1 82.69 148 GLY A CA 1
ATOM 1145 C C . GLY A 1 148 ? -17.969 3.244 14.859 1 82.69 148 GLY A C 1
ATOM 1146 O O . GLY A 1 148 ? -18.094 2.025 14.992 1 82.69 148 GLY A O 1
ATOM 1147 N N . GLU A 1 149 ? -17.953 3.811 13.68 1 83.94 149 GLU A N 1
ATOM 1148 C CA . GLU A 1 149 ? -18.047 3.014 12.453 1 83.94 149 GLU A CA 1
ATOM 1149 C C . GLU A 1 149 ? -16.797 2.172 12.242 1 83.94 149 GLU A C 1
ATOM 1151 O O . GLU A 1 149 ? -16.875 1.025 11.797 1 83.94 149 GLU A O 1
ATOM 1156 N N . ARG A 1 150 ? -15.727 2.816 12.578 1 82.5 150 ARG A N 1
ATOM 1157 C CA . ARG A 1 150 ? -14.461 2.109 12.406 1 82.5 150 ARG A CA 1
ATOM 1158 C C . ARG A 1 150 ? -13.344 2.787 13.203 1 82.5 150 ARG A C 1
ATOM 1160 O O . ARG A 1 150 ? -13.445 3.975 13.523 1 82.5 150 ARG A O 1
ATOM 1167 N N . ARG A 1 151 ? -12.312 1.989 13.445 1 76.31 151 ARG A N 1
ATOM 1168 C CA . ARG A 1 151 ? -11.172 2.514 14.195 1 76.31 151 ARG A CA 1
ATOM 1169 C C . ARG A 1 151 ? -9.953 2.691 13.289 1 76.31 151 ARG A C 1
ATOM 1171 O O . ARG A 1 151 ? -9.141 3.594 13.508 1 76.31 151 ARG A O 1
ATOM 1178 N N . GLN A 1 152 ? -9.852 1.773 12.359 1 81.06 152 GLN A N 1
ATOM 1179 C CA . GLN A 1 152 ? -8.695 1.787 11.469 1 81.06 152 GLN A CA 1
ATOM 1180 C C . GLN A 1 152 ? -9.109 1.501 10.031 1 81.06 152 GLN A C 1
ATOM 1182 O O . GLN A 1 152 ? -10.141 0.871 9.789 1 81.06 152 GLN A O 1
ATOM 1187 N N . LEU A 1 153 ? -8.336 2.078 9.164 1 88.56 153 LEU A N 1
ATOM 1188 C CA . LEU A 1 153 ? -8.578 1.81 7.754 1 88.56 153 LEU A CA 1
ATOM 1189 C C . LEU A 1 153 ? -7.805 0.581 7.293 1 88.56 153 LEU A C 1
ATOM 1191 O O . LEU A 1 153 ? -6.711 0.306 7.793 1 88.56 153 LEU A O 1
ATOM 1195 N N . GLY A 1 154 ? -8.414 -0.139 6.371 1 87.44 154 GLY A N 1
ATOM 1196 C CA . GLY A 1 154 ? -7.711 -1.223 5.707 1 87.44 154 GLY A CA 1
ATOM 1197 C C . GLY A 1 154 ? -6.824 -0.749 4.574 1 87.44 154 GLY A C 1
ATOM 1198 O O . GLY A 1 154 ? -6.344 0.387 4.586 1 87.44 154 GLY A O 1
ATOM 1199 N N . LYS A 1 155 ? -6.527 -1.657 3.686 1 89.75 155 LYS A N 1
ATOM 1200 C CA . LYS A 1 155 ? -5.711 -1.325 2.521 1 89.75 155 LYS A CA 1
ATOM 1201 C C . LYS A 1 155 ? -6.484 -0.458 1.534 1 89.75 155 LYS A C 1
ATOM 1203 O O . LYS A 1 155 ? -7.629 -0.762 1.198 1 89.75 155 LYS A O 1
ATOM 1208 N N . ILE A 1 156 ? -5.836 0.578 1.101 1 92.62 156 ILE A N 1
ATOM 1209 C CA . ILE A 1 156 ? -6.496 1.508 0.189 1 92.62 156 ILE A CA 1
ATOM 1210 C C . ILE A 1 156 ? -5.98 1.288 -1.231 1 92.62 156 ILE A C 1
ATOM 1212 O O . ILE A 1 156 ? -4.781 1.111 -1.444 1 92.62 156 ILE A O 1
ATOM 1216 N N . VAL A 1 157 ? -6.891 1.272 -2.15 1 93.25 157 VAL A N 1
ATOM 1217 C CA . VAL A 1 157 ? -6.582 1.225 -3.576 1 93.25 157 VAL A CA 1
ATOM 1218 C C . VAL A 1 157 ? -7.293 2.367 -4.297 1 93.25 157 VAL A C 1
ATOM 1220 O O . VAL A 1 157 ? -8.508 2.537 -4.156 1 93.25 157 VAL A O 1
ATOM 1223 N N . VAL A 1 158 ? -6.523 3.123 -5.016 1 92.12 158 VAL A N 1
ATOM 1224 C CA . VAL A 1 158 ? -7.086 4.223 -5.793 1 92.12 158 VAL A CA 1
ATOM 1225 C C . VAL A 1 158 ? -7.176 3.824 -7.262 1 92.12 158 VAL A C 1
ATOM 1227 O O . VAL A 1 158 ? -6.211 3.311 -7.836 1 92.12 158 VAL A O 1
ATOM 1230 N N . VAL A 1 159 ? -8.305 4.02 -7.82 1 92.06 159 VAL A N 1
ATOM 1231 C CA . VAL A 1 159 ? -8.539 3.73 -9.234 1 92.06 159 VAL A CA 1
ATOM 1232 C C . VAL A 1 159 ? -8.93 5.016 -9.969 1 92.06 159 VAL A C 1
ATOM 1234 O O . VAL A 1 159 ? -9.852 5.719 -9.555 1 92.06 159 VAL A O 1
ATOM 1237 N N . GLU A 1 160 ? -8.172 5.281 -10.977 1 85.88 160 GLU A N 1
ATOM 1238 C CA . GLU A 1 160 ? -8.469 6.441 -11.812 1 85.88 160 GLU A CA 1
ATOM 1239 C C . GLU A 1 160 ? -8.766 6.02 -13.25 1 85.88 160 GLU A C 1
ATOM 1241 O O . GLU A 1 160 ? -8.047 5.203 -13.828 1 85.88 160 GLU A O 1
ATOM 1246 N N . ASP A 1 161 ? -9.875 6.484 -13.664 1 83 161 ASP A N 1
ATOM 1247 C CA . ASP A 1 161 ? -10.328 6.242 -15.031 1 83 161 ASP A CA 1
ATOM 1248 C C . ASP A 1 161 ? -10.797 7.539 -15.688 1 83 161 ASP A C 1
ATOM 1250 O O . ASP A 1 161 ? -11.484 8.352 -15.062 1 83 161 ASP A O 1
ATOM 1254 N N . GLU A 1 162 ? -10.391 7.723 -16.922 1 78.94 162 GLU A N 1
ATOM 1255 C CA . GLU A 1 162 ? -10.734 8.938 -17.641 1 78.94 162 GLU A CA 1
ATOM 1256 C C . GLU A 1 162 ? -12.242 9.086 -17.797 1 78.94 162 GLU A C 1
ATOM 1258 O O . GLU A 1 162 ? -12.75 10.203 -17.938 1 78.94 162 GLU A O 1
ATOM 1263 N N . ASP A 1 163 ? -12.914 7.98 -17.719 1 82.38 163 ASP A N 1
ATOM 1264 C CA . ASP A 1 163 ? -14.359 8.008 -17.922 1 82.38 163 ASP A CA 1
ATOM 1265 C C . ASP A 1 163 ? -15.086 8.359 -16.625 1 82.38 163 ASP A C 1
ATOM 1267 O O . ASP A 1 163 ? -16.297 8.555 -16.609 1 82.38 163 ASP A O 1
ATOM 1271 N N . TRP A 1 164 ? -14.359 8.406 -15.562 1 83.88 164 TRP A N 1
ATOM 1272 C CA . TRP A 1 164 ? -14.969 8.688 -14.266 1 83.88 164 TRP A CA 1
ATOM 1273 C C . TRP A 1 164 ? -14.883 10.172 -13.938 1 83.88 164 TRP A C 1
ATOM 1275 O O . TRP A 1 164 ? -14.016 10.883 -14.461 1 83.88 164 TRP A O 1
ATOM 1285 N N . GLU A 1 165 ? -15.852 10.68 -13.141 1 79.31 165 GLU A N 1
ATOM 1286 C CA . GLU A 1 165 ? -15.852 12.078 -12.711 1 79.31 165 GLU A CA 1
ATOM 1287 C C . GLU A 1 165 ? -14.75 12.336 -11.688 1 79.31 165 GLU A C 1
ATOM 1289 O O . GLU A 1 165 ? -14.305 13.477 -11.523 1 79.31 165 GLU A O 1
ATOM 1294 N N . GLY A 1 166 ? -14.352 11.312 -11.086 1 82.06 166 GLY A N 1
ATOM 1295 C CA . GLY A 1 166 ? -13.312 11.398 -10.07 1 82.06 166 GLY A CA 1
ATOM 1296 C C . GLY A 1 166 ? -12.688 10.055 -9.742 1 82.06 166 GLY A C 1
ATOM 1297 O O . GLY A 1 166 ? -13.102 9.023 -10.273 1 82.06 166 GLY A O 1
ATOM 1298 N N . PRO A 1 167 ? -11.727 10.156 -8.891 1 87.56 167 PRO A N 1
ATOM 1299 C CA . PRO A 1 167 ? -11.086 8.891 -8.531 1 87.56 167 PRO A CA 1
ATOM 1300 C C . PRO A 1 167 ? -11.984 8.008 -7.672 1 87.56 167 PRO A C 1
ATOM 1302 O O . PRO A 1 167 ? -12.844 8.508 -6.945 1 87.56 167 PRO A O 1
ATOM 1305 N N . GLY A 1 168 ? -11.867 6.668 -7.914 1 92.88 168 GLY A N 1
ATOM 1306 C CA . GLY A 1 168 ? -12.43 5.715 -6.969 1 92.88 168 GLY A CA 1
ATOM 1307 C C . GLY A 1 168 ? -11.461 5.336 -5.859 1 92.88 168 GLY A C 1
ATOM 1308 O O . GLY A 1 168 ? -10.336 4.93 -6.125 1 92.88 168 GLY A O 1
ATOM 1309 N N . ILE A 1 169 ? -11.859 5.551 -4.586 1 94.56 169 ILE A N 1
ATOM 1310 C CA . ILE A 1 169 ? -11.07 5.137 -3.43 1 94.56 169 ILE A CA 1
ATOM 1311 C C . ILE A 1 169 ? -11.695 3.895 -2.795 1 94.56 169 ILE A C 1
ATOM 1313 O O . ILE A 1 169 ? -12.812 3.949 -2.283 1 94.56 169 ILE A O 1
ATOM 1317 N N . PHE A 1 170 ? -10.961 2.854 -2.822 1 95.56 170 PHE A N 1
ATOM 1318 C CA . PHE A 1 170 ? -11.461 1.581 -2.314 1 95.56 170 PHE A CA 1
ATOM 1319 C C . PHE A 1 170 ? -10.664 1.136 -1.093 1 95.56 170 PHE A C 1
ATOM 1321 O O . PHE A 1 170 ? -9.461 1.375 -1.009 1 95.56 170 PHE A O 1
ATOM 1328 N N . MET A 1 171 ? -11.281 0.521 -0.194 1 93.81 171 MET A N 1
ATOM 1329 C CA . MET A 1 171 ? -10.648 -0.055 0.99 1 93.81 171 MET A CA 1
ATOM 1330 C C . MET A 1 171 ? -10.93 -1.551 1.084 1 93.81 171 MET A C 1
ATOM 1332 O O . MET A 1 171 ? -12.078 -1.98 0.968 1 93.81 171 MET A O 1
ATOM 1336 N N . LEU A 1 172 ? -9.891 -2.277 1.16 1 90.88 172 LEU A N 1
ATOM 1337 C CA . LEU A 1 172 ? -9.984 -3.713 1.403 1 90.88 172 LEU A CA 1
ATOM 1338 C C . LEU A 1 172 ? -9.609 -4.047 2.842 1 90.88 172 LEU A C 1
ATOM 1340 O O . LEU A 1 172 ? -8.469 -3.811 3.26 1 90.88 172 LEU A O 1
ATOM 1344 N N . ASP A 1 173 ? -10.469 -4.484 3.576 1 82.69 173 ASP A N 1
ATOM 1345 C CA . ASP A 1 173 ? -10.289 -4.75 5 1 82.69 173 ASP A CA 1
ATOM 1346 C C . ASP A 1 173 ? -10.305 -6.25 5.285 1 82.69 173 ASP A C 1
ATOM 1348 O O . ASP A 1 173 ? -11.344 -6.898 5.188 1 82.69 173 ASP A O 1
ATOM 1352 N N . GLY A 1 174 ? -9.125 -6.867 5.387 1 65.44 174 GLY A N 1
ATOM 1353 C CA . GLY A 1 174 ? -9.023 -8.273 5.73 1 6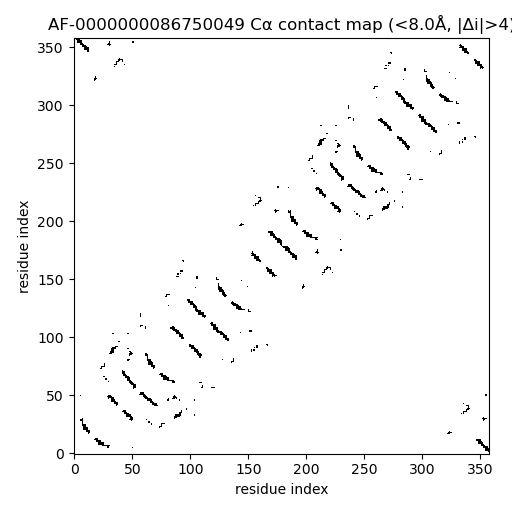5.44 174 GLY A CA 1
ATOM 1354 C C . GLY A 1 174 ? -8.875 -8.516 7.223 1 65.44 174 GLY A C 1
ATOM 1355 O O . GLY A 1 174 ? -7.766 -8.461 7.758 1 65.44 174 GLY A O 1
ATOM 1356 N N . SER A 1 175 ? -9.68 -7.887 8.172 1 54.84 175 SER A N 1
ATOM 1357 C CA . SER A 1 175 ? -9.484 -7.977 9.609 1 54.84 175 SER A CA 1
ATOM 1358 C C . SER A 1 175 ? -9.602 -9.422 10.094 1 54.84 175 SER A C 1
ATOM 1360 O O . SER A 1 175 ? -10.359 -10.211 9.531 1 54.84 175 SER A O 1
ATOM 1362 N N . ASP A 1 176 ? -8.547 -9.953 10.711 1 49.56 176 ASP A N 1
ATOM 1363 C CA . ASP A 1 176 ? -8.656 -11.086 11.625 1 49.56 176 ASP A CA 1
ATOM 1364 C C . ASP A 1 176 ? -9.703 -10.82 12.711 1 49.56 176 ASP A C 1
ATOM 1366 O O . ASP A 1 176 ? -9.531 -9.93 13.539 1 49.56 176 ASP A O 1
ATOM 1370 N N . LEU A 1 177 ? -10.906 -10.578 12.547 1 39.16 177 LEU A N 1
ATOM 1371 C CA . LEU A 1 177 ? -11.727 -10.516 13.758 1 39.16 177 LEU A CA 1
ATOM 1372 C C . LEU A 1 177 ? -11.5 -11.742 14.625 1 39.16 177 LEU A C 1
ATOM 1374 O O . LEU A 1 177 ? -11.602 -12.875 14.148 1 39.16 177 LEU A O 1
ATOM 1378 N N . PHE A 1 178 ? -10.617 -11.758 15.555 1 34 178 PHE A N 1
ATOM 1379 C CA . PHE A 1 178 ? -10.781 -12.648 16.703 1 34 178 PHE A CA 1
ATOM 1380 C C . PHE A 1 178 ? -12.188 -12.523 17.281 1 34 178 PHE A C 1
ATOM 1382 O O . PHE A 1 178 ? -12.625 -11.43 17.625 1 34 178 PHE A O 1
ATOM 1389 N N . ARG A 1 179 ? -13.125 -13.234 16.812 1 26.09 179 ARG A N 1
ATOM 1390 C CA . ARG A 1 179 ? -14.242 -13.492 17.719 1 26.09 179 ARG A CA 1
ATOM 1391 C C . ARG A 1 179 ? -13.82 -14.43 18.844 1 26.09 179 ARG A C 1
ATOM 1393 O O . ARG A 1 179 ? -13.039 -15.359 18.625 1 26.09 179 ARG A O 1
ATOM 1400 N N . MET B 1 1 ? -14.578 -21.672 21.672 1 25.36 1 MET B N 1
ATOM 1401 C CA . MET B 1 1 ? -13.945 -20.359 21.484 1 25.36 1 MET B CA 1
ATOM 1402 C C . MET B 1 1 ? -14.078 -19.891 20.031 1 25.36 1 MET B C 1
ATOM 1404 O O . MET B 1 1 ? -13.617 -20.578 19.109 1 25.36 1 MET B O 1
ATOM 1408 N N . ASP B 1 2 ? -15.031 -19.172 19.688 1 33.66 2 ASP B N 1
ATOM 1409 C CA . ASP B 1 2 ? -15.469 -18.828 18.344 1 33.66 2 ASP B CA 1
ATOM 1410 C C . ASP B 1 2 ? -14.328 -18.219 17.531 1 33.66 2 ASP B C 1
ATOM 1412 O O . ASP B 1 2 ? -13.594 -17.359 18.031 1 33.66 2 ASP B O 1
ATOM 1416 N N . ARG B 1 3 ? -13.781 -18.984 16.719 1 35.81 3 ARG B N 1
ATOM 1417 C CA . ARG B 1 3 ? -12.68 -18.625 15.836 1 35.81 3 ARG B CA 1
ATOM 1418 C C . ARG B 1 3 ? -12.961 -17.328 15.094 1 35.81 3 ARG B C 1
ATOM 1420 O O . ARG B 1 3 ? -14.07 -17.125 14.586 1 35.81 3 ARG B O 1
ATOM 1427 N N . PRO B 1 4 ? -12.242 -16.328 15.344 1 44.94 4 PRO B N 1
ATOM 1428 C CA . PRO B 1 4 ? -12.406 -15.148 14.492 1 44.94 4 PRO B CA 1
ATOM 1429 C C . PRO B 1 4 ? -12.602 -15.508 13.023 1 44.94 4 PRO B C 1
ATOM 1431 O O . PRO B 1 4 ? -11.969 -16.438 12.523 1 44.94 4 PRO B O 1
ATOM 1434 N N . SER B 1 5 ? -13.828 -15.57 12.547 1 46.34 5 SER B N 1
ATOM 1435 C CA . SER B 1 5 ? -14.008 -15.805 11.117 1 46.34 5 SER B CA 1
ATOM 1436 C C . SER B 1 5 ? -13.391 -14.672 10.289 1 46.34 5 SER B C 1
ATOM 1438 O O . SER B 1 5 ? -13.695 -13.5 10.508 1 46.34 5 SER B O 1
ATOM 1440 N N . PRO B 1 6 ? -12.219 -14.922 9.742 1 53.44 6 PRO B N 1
ATOM 1441 C CA . PRO B 1 6 ? -11.625 -13.883 8.898 1 53.44 6 PRO B CA 1
ATOM 1442 C C . PRO B 1 6 ? -12.609 -13.32 7.875 1 53.44 6 PRO B C 1
ATOM 1444 O O . PRO B 1 6 ? -13.406 -14.062 7.305 1 53.44 6 PRO B O 1
ATOM 1447 N N . PHE B 1 7 ? -13.25 -12.125 8.125 1 60.5 7 PHE B N 1
ATOM 1448 C CA . PHE B 1 7 ? -14.109 -11.453 7.16 1 60.5 7 PHE B CA 1
ATOM 1449 C C . PHE B 1 7 ? -13.305 -10.477 6.312 1 60.5 7 PHE B C 1
ATOM 1451 O O . PHE B 1 7 ? -12.344 -9.867 6.793 1 60.5 7 PHE B O 1
ATOM 1458 N N . SER B 1 8 ? -13.289 -10.742 4.895 1 79.5 8 SER B N 1
ATOM 1459 C CA . SER B 1 8 ? -12.719 -9.758 3.984 1 79.5 8 SER B CA 1
ATOM 1460 C C . SER B 1 8 ? -13.797 -8.859 3.383 1 79.5 8 SER B C 1
ATOM 1462 O O . SER B 1 8 ? -14.703 -9.344 2.705 1 79.5 8 SER B O 1
ATOM 1464 N N . SER B 1 9 ? -13.914 -7.668 3.838 1 88.12 9 SER B N 1
ATOM 1465 C CA . SER B 1 9 ? -14.859 -6.664 3.363 1 88.12 9 SER B CA 1
ATOM 1466 C C . SER B 1 9 ? -14.18 -5.664 2.434 1 88.12 9 SER B C 1
ATOM 1468 O O . SER B 1 9 ? -12.969 -5.453 2.518 1 88.12 9 SER B O 1
ATOM 1470 N N . ALA B 1 10 ? -15.023 -5.254 1.554 1 93.31 10 ALA B N 1
ATOM 1471 C CA . ALA B 1 10 ? -14.594 -4.199 0.643 1 93.31 10 ALA B CA 1
ATOM 1472 C C . ALA B 1 10 ? -15.539 -3.002 0.704 1 93.31 10 ALA B C 1
ATOM 1474 O O . ALA B 1 10 ? -16.75 -3.166 0.885 1 93.31 10 ALA B O 1
ATOM 1475 N N . PHE B 1 11 ? -14.984 -1.802 0.562 1 95.12 11 PHE B N 1
ATOM 1476 C CA . PHE B 1 11 ? -15.75 -0.562 0.616 1 95.12 11 PHE B CA 1
ATOM 1477 C C . PHE B 1 11 ? -15.281 0.409 -0.462 1 95.12 11 PHE B C 1
ATOM 1479 O O . PHE B 1 11 ? -14.156 0.31 -0.951 1 95.12 11 PHE B O 1
ATOM 1486 N N . CYS B 1 12 ? -16.156 1.258 -0.808 1 96.12 12 CYS B N 1
ATOM 1487 C CA . CYS B 1 12 ? -15.828 2.381 -1.681 1 96.12 12 CYS B CA 1
ATOM 1488 C C . CYS B 1 12 ? -16.219 3.703 -1.037 1 96.12 12 CYS B C 1
ATOM 1490 O O . CYS B 1 12 ? -17.312 3.822 -0.472 1 96.12 12 CYS B O 1
ATOM 1492 N N . PHE B 1 13 ? -15.398 4.672 -1.148 1 95.19 13 PHE B N 1
ATOM 1493 C CA . PHE B 1 13 ? -15.672 5.957 -0.518 1 95.19 13 PHE B CA 1
ATOM 1494 C C . PHE B 1 13 ? -16.625 6.785 -1.374 1 95.19 13 PHE B C 1
ATOM 1496 O O . PHE B 1 13 ? -16.422 6.922 -2.582 1 95.19 13 PHE B O 1
ATOM 1503 N N . ASN B 1 14 ? -17.594 7.336 -0.698 1 92.81 14 ASN B N 1
ATOM 1504 C CA . ASN B 1 14 ? -18.547 8.258 -1.31 1 92.81 14 ASN B CA 1
ATOM 1505 C C . ASN B 1 14 ? -18.25 9.703 -0.928 1 92.81 14 ASN B C 1
ATOM 1507 O O . ASN B 1 14 ? -18.484 10.117 0.208 1 92.81 14 ASN B O 1
ATOM 1511 N N . PHE B 1 15 ? -17.766 10.445 -1.868 1 86.88 15 PHE B N 1
ATOM 1512 C CA . PHE B 1 15 ? -17.328 11.812 -1.6 1 86.88 15 PHE B CA 1
ATOM 1513 C C . PHE B 1 15 ? -18.531 12.727 -1.333 1 86.88 15 PHE B C 1
ATOM 1515 O O . PHE B 1 15 ? -18.375 13.789 -0.727 1 86.88 15 PHE B O 1
ATOM 1522 N N . VAL B 1 16 ? -19.672 12.352 -1.845 1 88.62 16 VAL B N 1
ATOM 1523 C CA . VAL B 1 16 ? -20.859 13.172 -1.66 1 88.62 16 VAL B CA 1
ATOM 1524 C C . VAL B 1 16 ? -21.328 13.078 -0.212 1 88.62 16 VAL B C 1
ATOM 1526 O O . VAL B 1 16 ? -21.656 14.094 0.412 1 88.62 16 VAL B O 1
ATOM 1529 N N . THR B 1 17 ? -21.297 11.922 0.321 1 89.5 17 THR B N 1
ATOM 1530 C CA . THR B 1 17 ? -21.828 11.719 1.667 1 89.5 17 THR B CA 1
ATOM 1531 C C . THR B 1 17 ? -20.688 11.625 2.68 1 89.5 17 THR B C 1
ATOM 1533 O O . THR B 1 17 ? -20.922 11.57 3.887 1 89.5 17 THR B O 1
ATOM 1536 N N . SER B 1 18 ? -19.391 11.578 2.24 1 88.12 18 SER B N 1
ATOM 1537 C CA . SER B 1 18 ? -18.234 11.375 3.109 1 88.12 18 SER B CA 1
ATOM 1538 C C . SER B 1 18 ? -18.406 10.125 3.973 1 88.12 18 SER B C 1
ATOM 1540 O O . SER B 1 18 ? -18.312 10.195 5.199 1 88.12 18 SER B O 1
ATOM 1542 N N . SER B 1 19 ? -18.625 9.086 3.318 1 92.06 19 SER B N 1
ATOM 1543 C CA . SER B 1 19 ? -18.844 7.793 3.965 1 92.06 19 SER B CA 1
ATOM 1544 C C . SER B 1 19 ? -18.328 6.652 3.098 1 92.06 19 SER B C 1
ATOM 1546 O O . SER B 1 19 ? -17.984 6.855 1.932 1 92.06 19 SER B O 1
ATOM 1548 N N . TRP B 1 20 ? -18.312 5.496 3.711 1 94.56 20 TRP B N 1
ATOM 1549 C CA . TRP B 1 20 ? -17.844 4.297 3.025 1 94.56 20 TRP B CA 1
ATOM 1550 C C . TRP B 1 20 ? -19 3.35 2.732 1 94.56 20 TRP B C 1
ATOM 1552 O O . TRP B 1 20 ? -19.656 2.85 3.654 1 94.56 20 TRP B O 1
ATOM 1562 N N . ASP B 1 21 ? -19.203 3.152 1.464 1 95 21 ASP B N 1
ATOM 1563 C CA . ASP B 1 21 ? -20.25 2.225 1.042 1 95 21 ASP B CA 1
ATOM 1564 C C . ASP B 1 21 ? -19.719 0.795 0.967 1 95 21 ASP B C 1
ATOM 1566 O O . ASP B 1 21 ? -18.641 0.554 0.413 1 95 21 ASP B O 1
ATOM 1570 N N . ARG B 1 22 ? -20.531 -0.093 1.424 1 94.19 22 ARG B N 1
ATOM 1571 C CA . ARG B 1 22 ? -20.125 -1.497 1.387 1 94.19 22 ARG B CA 1
ATOM 1572 C C . ARG B 1 22 ? -20.281 -2.07 -0.019 1 94.19 22 ARG B C 1
ATOM 1574 O O . ARG B 1 22 ? -21.266 -1.788 -0.709 1 94.19 22 ARG B O 1
ATOM 1581 N N . LEU B 1 23 ? -19.312 -2.885 -0.399 1 95.94 23 LEU B N 1
ATOM 1582 C CA . LEU B 1 23 ? -19.312 -3.584 -1.68 1 95.94 23 LEU B CA 1
ATOM 1583 C C . LEU B 1 23 ? -19.391 -5.094 -1.474 1 95.94 23 LEU B C 1
ATOM 1585 O O . LEU B 1 23 ? -19.453 -5.566 -0.338 1 95.94 23 LEU B O 1
ATOM 1589 N N . SER B 1 24 ? -19.516 -5.848 -2.605 1 95.5 24 SER B N 1
ATOM 1590 C CA . SER B 1 24 ? -19.438 -7.301 -2.506 1 95.5 24 SER B CA 1
ATOM 1591 C C . SER B 1 24 ? -18.172 -7.738 -1.782 1 95.5 24 SER B C 1
ATOM 1593 O O . SER B 1 24 ? -17.094 -7.215 -2.051 1 95.5 24 SER B O 1
ATOM 1595 N N . PRO B 1 25 ? -18.297 -8.672 -0.858 1 92 25 PRO B N 1
ATOM 1596 C CA . PRO B 1 25 ? -17.109 -9.109 -0.104 1 92 25 PRO B CA 1
ATOM 1597 C C . PRO B 1 25 ? -16.141 -9.938 -0.948 1 92 25 PRO B C 1
ATOM 1599 O O . PRO B 1 25 ? -16.562 -10.57 -1.925 1 92 25 PRO B O 1
ATOM 1602 N N . MET B 1 26 ? -14.906 -9.867 -0.563 1 91.25 26 MET B N 1
ATOM 1603 C CA . MET B 1 26 ? -13.906 -10.719 -1.205 1 91.25 26 MET B CA 1
ATOM 1604 C C . MET B 1 26 ? -14.273 -12.188 -1.065 1 91.25 26 MET B C 1
ATOM 1606 O O . MET B 1 26 ? -14.992 -12.57 -0.138 1 91.25 26 MET B O 1
ATOM 1610 N N . LEU B 1 27 ? -13.773 -12.992 -1.968 1 89.62 27 LEU B N 1
ATOM 1611 C CA . LEU B 1 27 ? -14.062 -14.422 -1.948 1 89.62 27 LEU B CA 1
ATOM 1612 C C . LEU B 1 27 ? -13.336 -15.109 -0.795 1 89.62 27 LEU B C 1
ATOM 1614 O O . LEU B 1 27 ? -13.883 -16.016 -0.158 1 89.62 27 LEU B O 1
ATOM 1618 N N . SER B 1 28 ? -12.078 -14.703 -0.517 1 81.12 28 SER B N 1
ATOM 1619 C CA . SER B 1 28 ? -11.266 -15.297 0.539 1 81.12 28 SER B CA 1
ATOM 1620 C C . SER B 1 28 ? -10.891 -14.266 1.6 1 81.12 28 SER B C 1
ATOM 1622 O O . SER B 1 28 ? -10.508 -13.141 1.273 1 81.12 28 SER B O 1
ATOM 1624 N N . PRO B 1 29 ? -11.117 -14.742 2.857 1 63.28 29 PRO B N 1
ATOM 1625 C CA . PRO B 1 29 ? -10.719 -13.828 3.932 1 63.28 29 PRO B CA 1
ATOM 1626 C C . PRO B 1 29 ? -9.203 -13.648 4.016 1 63.28 29 PRO B C 1
ATOM 1628 O O . PRO B 1 29 ? -8.469 -14.625 4.145 1 63.28 29 PRO B O 1
ATOM 1631 N N . CYS B 1 30 ? -8.727 -12.5 3.771 1 65.88 30 CYS B N 1
ATOM 1632 C CA . CYS B 1 30 ? -7.273 -12.352 3.729 1 65.88 30 CYS B CA 1
ATOM 1633 C C . CYS B 1 30 ? -6.828 -11.117 4.496 1 65.88 30 CYS B C 1
ATOM 1635 O O . CYS B 1 30 ? -7.453 -10.055 4.395 1 65.88 30 CYS B O 1
ATOM 1637 N N . GLY B 1 31 ? -5.969 -11.344 5.457 1 73.19 31 GLY B N 1
ATOM 1638 C CA . GLY B 1 31 ? -5.184 -10.234 5.984 1 73.19 31 GLY B CA 1
ATOM 1639 C C . GLY B 1 31 ? -3.797 -10.148 5.371 1 73.19 31 GLY B C 1
ATOM 1640 O O . GLY B 1 31 ? -3.32 -11.102 4.758 1 73.19 31 GLY B O 1
ATOM 1641 N N . SER B 1 32 ? -3.23 -8.992 5.293 1 78.06 32 SER B N 1
ATOM 1642 C CA . SER B 1 32 ? -1.849 -8.789 4.871 1 78.06 32 SER B CA 1
ATOM 1643 C C . SER B 1 32 ? -1.642 -9.227 3.426 1 78.06 32 SER B C 1
ATOM 1645 O O . SER B 1 32 ? -0.694 -9.953 3.119 1 78.06 32 SER B O 1
ATOM 1647 N N . PHE B 1 33 ? -2.5 -8.977 2.496 1 79.44 33 PHE B N 1
ATOM 1648 C CA . PHE B 1 33 ? -2.453 -9.336 1.084 1 79.44 33 PHE B CA 1
ATOM 1649 C C . PHE B 1 33 ? -2.029 -8.141 0.235 1 79.44 33 PHE B C 1
ATOM 1651 O O . PHE B 1 33 ? -2.35 -7 0.562 1 79.44 33 PHE B O 1
ATOM 1658 N N . PRO B 1 34 ? -1.312 -8.469 -0.777 1 87 34 PRO B N 1
ATOM 1659 C CA . PRO B 1 34 ? -1.079 -7.395 -1.748 1 87 34 PRO B CA 1
ATOM 1660 C C . PRO B 1 34 ? -2.299 -7.117 -2.623 1 87 34 PRO B C 1
ATOM 1662 O O . PRO B 1 34 ? -3.084 -8.031 -2.902 1 87 34 PRO B O 1
ATOM 1665 N N . CYS B 1 35 ? -2.506 -5.891 -2.959 1 89.31 35 CYS B N 1
ATOM 1666 C CA . CYS B 1 35 ? -3.572 -5.48 -3.867 1 89.31 35 CYS B CA 1
ATOM 1667 C C . CYS B 1 35 ? -3.115 -4.332 -4.762 1 89.31 35 CYS B C 1
ATOM 1669 O O . CYS B 1 35 ? -2.215 -3.574 -4.395 1 89.31 35 CYS B O 1
ATOM 1671 N N . SER B 1 36 ? -3.67 -4.297 -5.945 1 91.38 36 SER B N 1
ATOM 1672 C CA . SER B 1 36 ? -3.332 -3.246 -6.898 1 91.38 36 SER B CA 1
ATOM 1673 C C . SER B 1 36 ? -4.477 -2.998 -7.875 1 91.38 36 SER B C 1
ATOM 1675 O O . SER B 1 36 ? -5.18 -3.932 -8.266 1 91.38 36 SER B O 1
ATOM 1677 N N . ALA B 1 37 ? -4.598 -1.77 -8.234 1 90.31 37 ALA B N 1
ATOM 1678 C CA . ALA B 1 37 ? -5.52 -1.42 -9.312 1 90.31 37 ALA B CA 1
ATOM 1679 C C . ALA B 1 37 ? -4.871 -1.632 -10.68 1 90.31 37 ALA B C 1
ATOM 1681 O O . ALA B 1 37 ? -3.688 -1.331 -10.867 1 90.31 37 ALA B O 1
ATOM 1682 N N . ILE B 1 38 ? -5.684 -2.148 -11.555 1 82.56 38 ILE B N 1
ATOM 1683 C CA . ILE B 1 38 ? -5.234 -2.217 -12.945 1 82.56 38 ILE B CA 1
ATOM 1684 C C . ILE B 1 38 ? -5.582 -0.917 -13.664 1 82.56 38 ILE B C 1
ATOM 1686 O O . ILE B 1 38 ? -6.754 -0.645 -13.938 1 82.56 38 ILE B O 1
ATOM 1690 N N . ARG B 1 39 ? -4.551 -0.181 -13.992 1 77.5 39 ARG B N 1
ATOM 1691 C CA . ARG B 1 39 ? -4.758 1.117 -14.625 1 77.5 39 ARG B CA 1
ATOM 1692 C C . ARG B 1 39 ? -5.562 0.977 -15.914 1 77.5 39 ARG B C 1
ATOM 1694 O O . ARG B 1 39 ? -5.262 0.119 -16.75 1 77.5 39 ARG B O 1
ATOM 1701 N N . GLY B 1 40 ? -6.59 1.732 -16.062 1 76.5 40 GLY B N 1
ATOM 1702 C CA . GLY B 1 40 ? -7.379 1.763 -17.297 1 76.5 40 GLY B CA 1
ATOM 1703 C C . GLY B 1 40 ? -8.398 0.642 -17.375 1 76.5 40 GLY B C 1
ATOM 1704 O O . GLY B 1 40 ? -8.992 0.408 -18.422 1 76.5 40 GLY B O 1
ATOM 1705 N N . SER B 1 41 ? -8.617 -0.323 -16.547 1 79.06 41 SER B N 1
ATOM 1706 C CA . SER B 1 41 ? -9.531 -1.452 -16.672 1 79.06 41 SER B CA 1
ATOM 1707 C C . SER B 1 41 ? -10.578 -1.44 -15.562 1 79.06 41 SER B C 1
ATOM 1709 O O . SER B 1 41 ? -11.5 -2.252 -15.57 1 79.06 41 SER B O 1
ATOM 1711 N N . ASP B 1 42 ? -10.664 -0.593 -14.695 1 89.81 42 ASP B N 1
ATOM 1712 C CA . ASP B 1 42 ? -11.586 -0.522 -13.555 1 89.81 42 ASP B CA 1
ATOM 1713 C C . ASP B 1 42 ? -11.562 -1.819 -12.75 1 89.81 42 ASP B C 1
ATOM 1715 O O . ASP B 1 42 ? -12.617 -2.367 -12.422 1 89.81 42 ASP B O 1
ATOM 1719 N N . ARG B 1 43 ? -10.461 -2.398 -12.562 1 93 43 ARG B N 1
ATOM 1720 C CA . ARG B 1 43 ? -10.328 -3.662 -11.844 1 93 43 ARG B CA 1
ATOM 1721 C C . ARG B 1 43 ? -9.273 -3.555 -10.742 1 93 43 ARG B C 1
ATOM 1723 O O . ARG B 1 43 ? -8.32 -2.777 -10.859 1 93 43 ARG B O 1
ATOM 1730 N N . ILE B 1 44 ? -9.461 -4.34 -9.68 1 94.88 44 ILE B N 1
ATOM 1731 C CA . ILE B 1 44 ? -8.523 -4.445 -8.57 1 94.88 44 ILE B CA 1
ATOM 1732 C C . ILE B 1 44 ? -8.094 -5.902 -8.398 1 94.88 44 ILE B C 1
ATOM 1734 O O . ILE B 1 44 ? -8.93 -6.809 -8.422 1 94.88 44 ILE B O 1
ATOM 1738 N N . LEU B 1 45 ? -6.84 -6.129 -8.25 1 94.19 45 LEU B N 1
ATOM 1739 C CA . LEU B 1 45 ? -6.285 -7.469 -8.07 1 94.19 45 LEU B CA 1
ATOM 1740 C C . LEU B 1 45 ? -5.852 -7.688 -6.621 1 94.19 45 LEU B C 1
ATOM 1742 O O . LEU B 1 45 ? -5.289 -6.785 -5.996 1 94.19 45 LEU B O 1
ATOM 1746 N N . VAL B 1 46 ? -6.102 -8.867 -6.09 1 93.31 46 VAL B N 1
ATOM 1747 C CA . VAL B 1 46 ? -5.656 -9.305 -4.773 1 93.31 46 VAL B CA 1
ATOM 1748 C C . VAL B 1 46 ? -5.055 -10.703 -4.871 1 93.31 46 VAL B C 1
ATOM 1750 O O . VAL B 1 46 ? -5.562 -11.555 -5.613 1 93.31 46 VAL B O 1
ATOM 1753 N N . ALA B 1 47 ? -4.035 -10.992 -4.117 1 93.25 47 ALA B N 1
ATOM 1754 C CA . ALA B 1 47 ? -3.453 -12.328 -4.086 1 93.25 47 ALA B CA 1
ATOM 1755 C C . ALA B 1 47 ? -2.848 -12.633 -2.721 1 93.25 47 ALA B C 1
ATOM 1757 O O . ALA B 1 47 ? -2.271 -11.75 -2.078 1 93.25 47 ALA B O 1
ATOM 1758 N N . GLY B 1 48 ? -3.002 -13.938 -2.332 1 90.19 48 GLY B N 1
ATOM 1759 C CA . GLY B 1 48 ? -2.406 -14.398 -1.091 1 90.19 48 GLY B CA 1
ATOM 1760 C C . GLY B 1 48 ? -3.08 -13.836 0.144 1 90.19 48 GLY B C 1
ATOM 1761 O O . GLY B 1 48 ? -4.301 -13.672 0.17 1 90.19 48 GLY B O 1
ATOM 1762 N N . GLY B 1 49 ? -2.195 -13.586 1.136 1 84.88 49 GLY B N 1
ATOM 1763 C CA . GLY B 1 49 ? -2.664 -13.047 2.404 1 84.88 49 GLY B CA 1
ATOM 1764 C C . GLY B 1 49 ? -2.891 -14.117 3.455 1 84.88 49 GLY B C 1
ATOM 1765 O O . GLY B 1 49 ? -2.592 -15.289 3.229 1 84.88 49 GLY B O 1
ATOM 1766 N N . GLY B 1 50 ? -3.23 -13.602 4.605 1 78.75 50 GLY B N 1
ATOM 1767 C CA . GLY B 1 50 ? -3.463 -14.453 5.758 1 78.75 50 GLY B CA 1
ATOM 1768 C C . GLY B 1 50 ? -3.576 -13.688 7.059 1 78.75 50 GLY B C 1
ATOM 1769 O O . GLY B 1 50 ? -3.686 -12.453 7.051 1 78.75 50 GLY B O 1
ATOM 1770 N N . SER B 1 51 ? -3.85 -14.484 8.094 1 67 51 SER B N 1
ATOM 1771 C CA . SER B 1 51 ? -3.949 -13.906 9.43 1 67 51 SER B CA 1
ATOM 1772 C C . SER B 1 51 ? -2.818 -14.398 10.328 1 67 51 SER B C 1
ATOM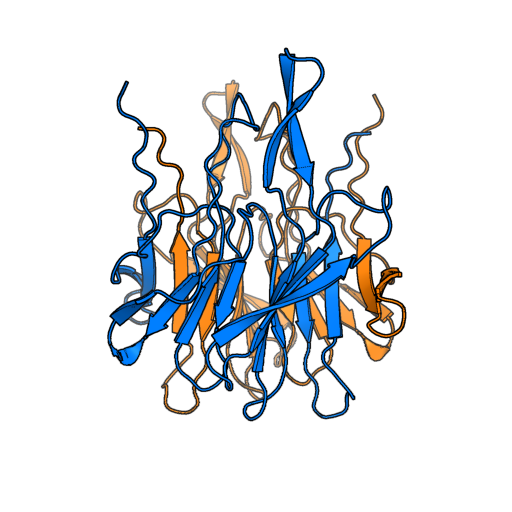 1774 O O . SER B 1 51 ? -2.281 -15.484 10.117 1 67 51 SER B O 1
ATOM 1776 N N . ARG B 1 52 ? -2.209 -13.344 11 1 60.84 52 ARG B N 1
ATOM 1777 C CA . ARG B 1 52 ? -1.221 -13.789 11.977 1 60.84 52 ARG B CA 1
ATOM 1778 C C . ARG B 1 52 ? -1.836 -13.906 13.367 1 60.84 52 ARG B C 1
ATOM 1780 O O . ARG B 1 52 ? -2.707 -13.109 13.734 1 60.84 52 ARG B O 1
ATOM 1787 N N . HIS B 1 53 ? -1.634 -15.031 13.906 1 55.41 53 HIS B N 1
ATOM 1788 C CA . HIS B 1 53 ? -2.025 -15.133 15.312 1 55.41 53 HIS B CA 1
ATOM 1789 C C . HIS B 1 53 ? -1.108 -14.305 16.203 1 55.41 53 HIS B C 1
ATOM 1791 O O . HIS B 1 53 ? 0.109 -14.289 16 1 55.41 53 HIS B O 1
ATOM 1797 N N . THR B 1 54 ? -1.643 -13.375 16.953 1 48.47 54 THR B N 1
ATOM 1798 C CA . THR B 1 54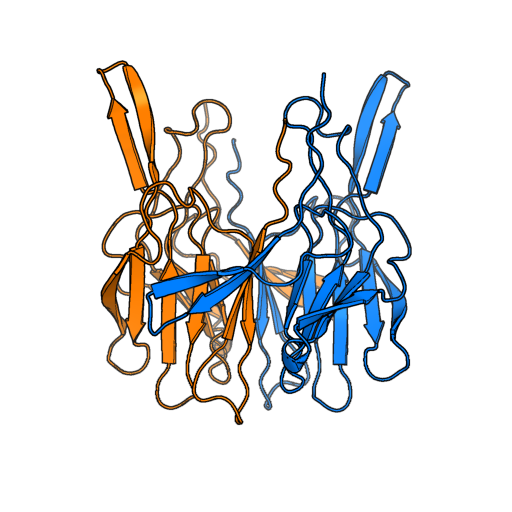 ? -0.886 -12.492 17.844 1 48.47 54 THR B CA 1
ATOM 1799 C C . THR B 1 54 ? 0.054 -13.297 18.734 1 48.47 54 THR B C 1
ATOM 1801 O O . THR B 1 54 ? 1.135 -12.82 19.094 1 48.47 54 THR B O 1
ATOM 1804 N N . MET B 1 55 ? -0.438 -14.375 19.25 1 45.78 55 MET B N 1
ATOM 1805 C CA . MET B 1 55 ? 0.341 -15.086 20.25 1 45.78 55 MET B CA 1
ATOM 1806 C C . MET B 1 55 ? 1.271 -16.109 19.609 1 45.78 55 MET B C 1
ATOM 1808 O O . MET B 1 55 ? 2.391 -16.328 20.062 1 45.78 55 MET B O 1
ATOM 1812 N N . PHE B 1 56 ? 0.802 -16.781 18.656 1 45.88 56 PHE B N 1
ATOM 1813 C CA . PHE B 1 56 ? 1.626 -17.797 18 1 45.88 56 PHE B CA 1
ATOM 1814 C C . PHE B 1 56 ? 1.725 -17.531 16.5 1 45.88 56 PHE B C 1
ATOM 1816 O O . PHE B 1 56 ? 0.883 -17.984 15.727 1 45.88 56 PHE B O 1
ATOM 1823 N N . GLY B 1 57 ? 2.564 -16.578 16.172 1 49.88 57 GLY B N 1
ATOM 1824 C CA . GLY B 1 57 ? 2.725 -16.094 14.812 1 49.88 57 GLY B CA 1
ATOM 1825 C C . GLY B 1 57 ? 2.596 -17.172 13.758 1 49.88 57 GLY B C 1
ATOM 1826 O O . GLY B 1 57 ? 2.072 -16.922 12.672 1 49.88 57 GLY B O 1
ATOM 1827 N N . ALA B 1 58 ? 3.061 -18.375 14.086 1 53.94 58 ALA B N 1
ATOM 1828 C CA . ALA B 1 58 ? 3.057 -19.469 13.125 1 53.94 58 ALA B CA 1
ATOM 1829 C C . ALA B 1 58 ? 1.654 -20.047 12.953 1 53.94 58 ALA B C 1
ATOM 1831 O O . ALA B 1 58 ? 1.39 -20.781 12 1 53.94 58 ALA B O 1
ATOM 1832 N N . SER B 1 59 ? 0.702 -19.672 13.836 1 56.5 59 SER B N 1
ATOM 1833 C CA . SER B 1 59 ? -0.621 -20.281 13.773 1 56.5 59 SER B CA 1
ATOM 1834 C C . SER B 1 59 ? -1.582 -19.438 12.945 1 56.5 59 SER B C 1
ATOM 1836 O O . SER B 1 59 ? -2.787 -19.688 12.93 1 56.5 59 SER B O 1
ATOM 1838 N N . GLY B 1 60 ? -1.036 -18.656 12.141 1 64.5 60 GLY B N 1
ATOM 1839 C CA . GLY B 1 60 ? -1.963 -17.891 11.336 1 64.5 60 GLY B CA 1
ATOM 1840 C C . GLY B 1 60 ? -2.299 -18.547 10.008 1 64.5 60 GLY B C 1
ATOM 1841 O O . GLY B 1 60 ? -1.857 -19.672 9.742 1 64.5 60 GLY B O 1
ATOM 1842 N N . SER B 1 61 ? -3.402 -18.109 9.305 1 70.94 61 SER B N 1
ATOM 1843 C CA . SER B 1 61 ? -3.791 -18.625 7.996 1 70.94 61 SER B CA 1
ATOM 1844 C C . SER B 1 61 ? -2.932 -18.016 6.891 1 70.94 61 SER B C 1
ATOM 1846 O O . SER B 1 61 ? -2.338 -16.953 7.066 1 70.94 61 SER B O 1
ATOM 1848 N N . ARG B 1 62 ? -2.523 -18.828 5.969 1 79.31 62 ARG B N 1
ATOM 1849 C CA . ARG B 1 62 ? -1.873 -18.406 4.727 1 79.31 62 ARG B CA 1
ATOM 1850 C C . ARG B 1 62 ? -2.678 -18.859 3.512 1 79.31 62 ARG B C 1
ATOM 1852 O O . ARG B 1 62 ? -3.221 -19.969 3.494 1 79.31 62 ARG B O 1
ATOM 1859 N N . MET B 1 63 ? -2.762 -17.984 2.596 1 83.56 63 MET B N 1
ATOM 1860 C CA . MET B 1 63 ? -3.613 -18.281 1.447 1 83.56 63 MET B CA 1
ATOM 1861 C C . MET B 1 63 ? -2.807 -18.266 0.152 1 83.56 63 MET B C 1
ATOM 1863 O O . MET B 1 63 ? -1.766 -17.609 0.075 1 83.56 63 MET B O 1
ATOM 1867 N N . SER B 1 64 ? -3.289 -19.031 -0.792 1 91.19 64 SER B N 1
ATOM 1868 C CA . SER B 1 64 ? -2.719 -18.984 -2.135 1 91.19 64 SER B CA 1
ATOM 1869 C C . SER B 1 64 ? -3.727 -18.453 -3.148 1 91.19 64 SER B C 1
ATOM 1871 O O . SER B 1 64 ? -3.486 -18.5 -4.355 1 91.19 64 SER B O 1
ATOM 1873 N N . SER B 1 65 ? -4.777 -17.922 -2.693 1 91.31 65 SER B N 1
ATOM 1874 C CA . SER B 1 65 ? -5.836 -17.469 -3.59 1 91.31 65 SER B CA 1
ATOM 1875 C C . SER B 1 65 ? -5.449 -16.172 -4.293 1 91.31 65 SER B C 1
ATOM 1877 O O . SER B 1 65 ? -4.637 -15.398 -3.775 1 91.31 65 SER B O 1
ATOM 1879 N N . ALA B 1 66 ? -5.965 -16 -5.453 1 93.94 66 ALA B N 1
ATOM 1880 C CA . ALA B 1 66 ? -5.957 -14.742 -6.195 1 93.94 66 ALA B CA 1
ATOM 1881 C C . ALA B 1 66 ? -7.348 -14.414 -6.73 1 93.94 66 ALA B C 1
ATOM 1883 O O . ALA B 1 66 ? -8.078 -15.305 -7.176 1 93.94 66 ALA B O 1
ATOM 1884 N N . GLU B 1 67 ? -7.688 -13.18 -6.668 1 94.12 67 GLU B N 1
ATOM 1885 C CA . GLU B 1 67 ? -9 -12.758 -7.141 1 94.12 67 GLU B CA 1
ATOM 1886 C C . GLU B 1 67 ? -8.953 -11.344 -7.707 1 94.12 67 GLU B C 1
ATOM 1888 O O . GLU B 1 67 ? -8.008 -10.594 -7.449 1 94.12 67 GLU B O 1
ATOM 1893 N N . MET B 1 68 ? -9.906 -11.055 -8.477 1 94.38 68 MET B N 1
ATOM 1894 C CA . MET B 1 68 ? -10.047 -9.766 -9.148 1 94.38 68 MET B CA 1
ATOM 1895 C C . MET B 1 68 ? -11.438 -9.18 -8.922 1 94.38 68 MET B C 1
ATOM 1897 O O . MET B 1 68 ? -12.438 -9.898 -9 1 94.38 68 MET B O 1
ATOM 1901 N N . TYR B 1 69 ? -11.492 -7.941 -8.641 1 95.81 69 TYR B N 1
ATOM 1902 C CA . TYR B 1 69 ? -12.742 -7.223 -8.461 1 95.81 69 TYR B CA 1
ATOM 1903 C C . TYR B 1 69 ? -13.102 -6.426 -9.711 1 95.81 69 TYR B C 1
ATOM 1905 O O . TYR B 1 69 ? -12.312 -5.594 -10.164 1 95.81 69 TYR B O 1
ATOM 1913 N N . ASP B 1 70 ? -14.25 -6.676 -10.195 1 96.31 70 ASP B N 1
ATOM 1914 C CA . ASP B 1 70 ? -14.82 -5.867 -11.266 1 96.31 70 ASP B CA 1
ATOM 1915 C C . ASP B 1 70 ? -15.688 -4.746 -10.703 1 96.31 70 ASP B C 1
ATOM 1917 O O . ASP B 1 70 ? -16.797 -4.988 -10.227 1 96.31 70 ASP B O 1
ATOM 1921 N N . ILE B 1 71 ? -15.18 -3.557 -10.82 1 95.56 71 ILE B N 1
ATOM 1922 C CA . ILE B 1 71 ? -15.828 -2.41 -10.195 1 95.56 71 ILE B CA 1
ATOM 1923 C C . ILE B 1 71 ? -17.188 -2.172 -10.844 1 95.56 71 ILE B C 1
ATOM 1925 O O . ILE B 1 71 ? -18.172 -1.899 -10.148 1 95.56 71 ILE B O 1
ATOM 1929 N N . GLY B 1 72 ? -17.297 -2.262 -12.133 1 93.81 72 GLY B N 1
ATOM 1930 C CA . GLY B 1 72 ? -18.547 -2.049 -12.844 1 93.81 72 GLY B CA 1
ATOM 1931 C C . GLY B 1 72 ? -19.641 -3.033 -12.445 1 93.81 72 GLY B C 1
ATOM 1932 O O . GLY B 1 72 ? -20.812 -2.664 -12.336 1 93.81 72 GLY B O 1
ATOM 1933 N N . ARG B 1 73 ? -19.25 -4.266 -12.203 1 96.19 73 ARG B N 1
ATOM 1934 C CA . ARG B 1 73 ? -20.219 -5.324 -11.891 1 96.19 73 ARG B CA 1
ATOM 1935 C C . ARG B 1 73 ? -20.328 -5.535 -10.391 1 96.19 73 ARG B C 1
ATOM 1937 O O . ARG B 1 73 ? -21.203 -6.27 -9.922 1 96.19 73 ARG B O 1
ATOM 1944 N N . ASP B 1 74 ? -19.484 -4.914 -9.609 1 97.06 74 ASP B N 1
ATOM 1945 C CA . ASP B 1 74 ? -19.391 -5.141 -8.172 1 97.06 74 ASP B CA 1
ATOM 1946 C C . ASP B 1 74 ? -19.312 -6.633 -7.852 1 97.06 74 ASP B C 1
ATOM 1948 O O . ASP B 1 74 ? -20.094 -7.148 -7.062 1 97.06 74 ASP B O 1
ATOM 1952 N N . GLU B 1 75 ? -18.328 -7.25 -8.461 1 97.12 75 GLU B N 1
ATOM 1953 C CA . GLU B 1 75 ? -18.141 -8.688 -8.281 1 97.12 75 GLU B CA 1
ATOM 1954 C C . GLU B 1 75 ? -16.672 -9.062 -8.211 1 97.12 75 GLU B C 1
ATOM 1956 O O . GLU B 1 75 ? -15.852 -8.5 -8.945 1 97.12 75 GLU B O 1
ATOM 1961 N N . TRP B 1 76 ? -16.453 -10.039 -7.363 1 95.38 76 TRP B N 1
ATOM 1962 C CA . TRP B 1 76 ? -15.125 -10.648 -7.301 1 95.38 76 TRP B CA 1
ATOM 1963 C C . TRP B 1 76 ? -15.086 -11.953 -8.094 1 95.38 76 TRP B C 1
ATOM 1965 O O . TRP B 1 76 ? -16.031 -12.75 -8.039 1 95.38 76 TRP B O 1
ATOM 1975 N N . VAL B 1 77 ? -14.055 -12.086 -8.828 1 94.81 77 VAL B N 1
ATOM 1976 C CA . VAL B 1 77 ? -13.875 -13.305 -9.609 1 94.81 77 VAL B CA 1
ATOM 1977 C C . VAL B 1 77 ? -12.562 -13.984 -9.219 1 94.81 77 VAL B C 1
ATOM 1979 O O . VAL B 1 77 ? -11.539 -13.312 -9.031 1 94.81 77 VAL B O 1
ATOM 1982 N N . ALA B 1 78 ? -12.633 -15.312 -9.141 1 94 78 ALA B N 1
ATOM 1983 C CA . ALA B 1 78 ? -11.43 -16.062 -8.797 1 94 78 ALA B CA 1
ATOM 1984 C C . ALA B 1 78 ? -10.477 -16.156 -9.977 1 94 78 ALA B C 1
ATOM 1986 O O . ALA B 1 78 ? -10.906 -16.344 -11.117 1 94 78 ALA B O 1
ATOM 1987 N N . LEU B 1 79 ? -9.219 -15.992 -9.68 1 94.5 79 LEU B N 1
ATOM 1988 C CA . LEU B 1 79 ? -8.148 -16.234 -10.641 1 94.5 79 LEU B CA 1
ATOM 1989 C C . LEU B 1 79 ? -7.348 -17.469 -10.266 1 94.5 79 LEU B C 1
ATOM 1991 O O . LEU B 1 79 ? -7.621 -18.109 -9.25 1 94.5 79 LEU B O 1
ATOM 1995 N N . ASP B 1 80 ? -6.391 -17.828 -11.156 1 94.69 80 ASP B N 1
ATOM 1996 C CA . ASP B 1 80 ? -5.477 -18.906 -10.766 1 94.69 80 ASP B CA 1
ATOM 1997 C C . ASP B 1 80 ? -4.727 -18.547 -9.484 1 94.69 80 ASP B C 1
ATOM 1999 O O . ASP B 1 80 ? -4.211 -17.422 -9.352 1 94.69 80 ASP B O 1
ATOM 2003 N N . GLY B 1 81 ? -4.586 -19.453 -8.625 1 94.06 81 GLY B N 1
ATOM 2004 C CA . GLY B 1 81 ? -3.953 -19.203 -7.336 1 94.06 81 GLY B CA 1
ATOM 2005 C C . GLY B 1 81 ? -2.439 -19.125 -7.418 1 94.06 81 GLY B C 1
ATOM 2006 O O . GLY B 1 81 ? -1.843 -19.594 -8.391 1 94.06 81 GLY B O 1
ATOM 2007 N N . LEU B 1 82 ? -1.916 -18.516 -6.383 1 95 82 LEU B N 1
ATOM 2008 C CA . LEU B 1 82 ? -0.464 -18.516 -6.242 1 95 82 LEU B CA 1
ATOM 2009 C C . LEU B 1 82 ? 0.075 -19.938 -6.191 1 95 82 LEU B C 1
ATOM 2011 O O . LEU B 1 82 ? -0.616 -20.844 -5.734 1 95 82 LEU B O 1
ATOM 2015 N N . PRO B 1 83 ? 1.328 -20.078 -6.621 1 93.81 83 PRO B N 1
ATOM 2016 C CA . PRO B 1 83 ? 1.913 -21.422 -6.59 1 93.81 83 PRO B CA 1
ATOM 2017 C C . PRO B 1 83 ? 2.049 -21.984 -5.176 1 93.81 83 PRO B C 1
ATOM 2019 O O . PRO B 1 83 ? 2.074 -23.203 -4.984 1 93.81 83 PRO B O 1
ATOM 2022 N N . ARG B 1 84 ? 2.264 -21.156 -4.215 1 91.5 84 ARG B N 1
ATOM 2023 C CA . ARG B 1 84 ? 2.377 -21.531 -2.809 1 91.5 84 ARG B CA 1
ATOM 2024 C C . ARG B 1 84 ? 1.612 -20.547 -1.917 1 91.5 84 ARG B C 1
ATOM 2026 O O . ARG B 1 84 ? 1.374 -19.406 -2.301 1 91.5 84 ARG B O 1
ATOM 2033 N N . PHE B 1 85 ? 1.348 -21.016 -0.765 1 90.38 85 PHE B N 1
ATOM 2034 C CA . PHE B 1 85 ? 0.785 -20.125 0.239 1 90.38 85 PHE B CA 1
ATOM 2035 C C . PHE B 1 85 ? 1.753 -18.984 0.555 1 90.38 85 PHE B C 1
ATOM 2037 O O . PHE B 1 85 ? 2.961 -19.203 0.66 1 90.38 85 PHE B O 1
ATOM 2044 N N . ARG B 1 86 ? 1.159 -17.844 0.665 1 89.38 86 ARG B N 1
ATOM 2045 C CA . ARG B 1 86 ? 1.99 -16.672 0.922 1 89.38 86 ARG B CA 1
ATOM 2046 C C . ARG B 1 86 ? 1.225 -15.617 1.718 1 89.38 86 ARG B C 1
ATOM 2048 O O . ARG B 1 86 ? 0.118 -15.234 1.337 1 89.38 86 ARG B O 1
ATOM 2055 N N . ALA B 1 87 ? 1.781 -15.242 2.818 1 87.44 87 ALA B N 1
ATOM 2056 C CA . ALA B 1 87 ? 1.261 -14.125 3.598 1 87.44 87 ALA B CA 1
ATOM 2057 C C . ALA B 1 87 ? 2.338 -13.07 3.83 1 87.44 87 ALA B C 1
ATOM 2059 O O . ALA B 1 87 ? 3.531 -13.352 3.711 1 87.44 87 ALA B O 1
ATOM 2060 N N . GLY B 1 88 ? 1.844 -11.781 4.07 1 87.06 88 GLY B N 1
ATOM 2061 C CA . GLY B 1 88 ? 2.801 -10.719 4.352 1 87.06 88 GLY B CA 1
ATOM 2062 C C . GLY B 1 88 ? 3.641 -10.336 3.148 1 87.06 88 GLY B C 1
ATOM 2063 O O . GLY B 1 88 ? 4.723 -9.766 3.295 1 87.06 88 GLY B O 1
ATOM 2064 N N . CYS B 1 89 ? 3.248 -10.703 1.969 1 91.31 89 CYS B N 1
ATOM 2065 C CA . CYS B 1 89 ? 3.953 -10.383 0.733 1 91.31 89 CYS B CA 1
ATOM 2066 C C . CYS B 1 89 ? 3.535 -9.016 0.206 1 91.31 89 CYS B C 1
ATOM 2068 O O . CYS B 1 89 ? 2.586 -8.414 0.713 1 91.31 89 CYS B O 1
ATOM 2070 N N . VAL B 1 90 ? 4.297 -8.547 -0.705 1 92.19 90 VAL B N 1
ATOM 2071 C CA . VAL B 1 90 ? 3.951 -7.301 -1.385 1 92.19 90 VAL B CA 1
ATOM 2072 C C . VAL B 1 90 ? 3.504 -7.602 -2.814 1 92.19 90 VAL B C 1
ATOM 2074 O O . VAL B 1 90 ? 3.816 -8.664 -3.359 1 92.19 90 VAL B O 1
ATOM 2077 N N . GLY B 1 91 ? 2.725 -6.703 -3.355 1 93.12 91 GLY B N 1
ATOM 2078 C CA . GLY B 1 91 ? 2.24 -6.844 -4.719 1 93.12 91 GLY B CA 1
ATOM 2079 C C . GLY B 1 91 ? 2.15 -5.523 -5.457 1 93.12 91 GLY B C 1
ATOM 2080 O O . GLY B 1 91 ? 1.821 -4.492 -4.863 1 93.12 91 GLY B O 1
ATOM 2081 N N . PHE B 1 92 ? 2.443 -5.574 -6.715 1 92.75 92 PHE B N 1
ATOM 2082 C CA . PHE B 1 92 ? 2.361 -4.363 -7.523 1 92.75 92 PHE B CA 1
ATOM 2083 C C . PHE B 1 92 ? 2.215 -4.707 -9 1 92.75 92 PHE B C 1
ATOM 2085 O O . PHE B 1 92 ? 2.561 -5.812 -9.422 1 92.75 92 PHE B O 1
ATOM 2092 N N . LEU B 1 93 ? 1.716 -3.793 -9.711 1 91.62 93 LEU B N 1
ATOM 2093 C CA . LEU B 1 93 ? 1.553 -3.941 -11.148 1 91.62 93 LEU B CA 1
ATOM 2094 C C . LEU B 1 93 ? 2.695 -3.262 -11.898 1 91.62 93 LEU B C 1
ATOM 2096 O O . LEU B 1 93 ? 3.133 -2.172 -11.516 1 91.62 93 LEU B O 1
ATOM 2100 N N . VAL B 1 94 ? 3.146 -3.975 -12.906 1 89 94 VAL B N 1
ATOM 2101 C CA . VAL B 1 94 ? 4.18 -3.424 -13.773 1 89 94 VAL B CA 1
ATOM 2102 C C . VAL B 1 94 ? 3.736 -3.535 -15.234 1 89 94 VAL B C 1
ATOM 2104 O O . VAL B 1 94 ? 3.086 -4.508 -15.617 1 89 94 VAL B O 1
ATOM 2107 N N . GLY B 1 95 ? 4.113 -2.453 -15.984 1 84.69 95 GLY B N 1
ATOM 2108 C CA . GLY B 1 95 ? 3.895 -2.523 -17.422 1 84.69 95 GLY B CA 1
ATOM 2109 C C . GLY B 1 95 ? 2.832 -1.559 -17.906 1 84.69 95 GLY B C 1
ATOM 2110 O O . GLY B 1 95 ? 2.354 -0.716 -17.141 1 84.69 95 GLY B O 1
ATOM 2111 N N . ASN B 1 96 ? 2.627 -1.631 -19.234 1 76.38 96 ASN B N 1
ATOM 2112 C CA . ASN B 1 96 ? 1.648 -0.765 -19.875 1 76.38 96 ASN B CA 1
ATOM 2113 C C . ASN B 1 96 ? 0.404 -1.542 -20.297 1 76.38 96 ASN B C 1
ATOM 2115 O O . ASN B 1 96 ? 0.24 -2.707 -19.922 1 76.38 96 ASN B O 1
ATOM 2119 N N . TRP B 1 97 ? -0.434 -0.841 -20.984 1 72.31 97 TRP B N 1
ATOM 2120 C CA . TRP B 1 97 ? -1.73 -1.405 -21.344 1 72.31 97 TRP B CA 1
ATOM 2121 C C . TRP B 1 97 ? -1.562 -2.658 -22.188 1 72.31 97 TRP B C 1
ATOM 2123 O O . TRP B 1 97 ? -2.428 -3.537 -22.188 1 72.31 97 TRP B O 1
ATOM 2133 N N . GLU B 1 98 ? -0.457 -2.787 -22.906 1 76.5 98 GLU B N 1
ATOM 2134 C CA . GLU B 1 98 ? -0.26 -3.928 -23.797 1 76.5 98 GLU B CA 1
ATOM 2135 C C . GLU B 1 98 ? 0.287 -5.133 -23.031 1 76.5 98 GLU B C 1
ATOM 2137 O O . GLU B 1 98 ? -0.027 -6.277 -23.359 1 76.5 98 GLU B O 1
ATOM 2142 N N . GLU B 1 99 ? 1.1 -4.859 -22.156 1 84.06 99 GLU B N 1
ATOM 2143 C CA . GLU B 1 99 ? 1.715 -5.906 -21.359 1 84.06 99 GLU B CA 1
ATOM 2144 C C . GLU B 1 99 ? 1.687 -5.551 -19.875 1 84.06 99 GLU B C 1
ATOM 2146 O O . GLU B 1 99 ? 2.457 -4.699 -19.422 1 84.06 99 GLU B O 1
ATOM 2151 N N . ARG B 1 100 ? 0.775 -6.184 -19.141 1 88.75 100 ARG B N 1
ATOM 2152 C CA . ARG B 1 100 ? 0.666 -5.906 -17.719 1 88.75 100 ARG B CA 1
ATOM 2153 C C . ARG B 1 100 ? 0.97 -7.148 -16.891 1 88.75 100 ARG B C 1
ATOM 2155 O O . ARG B 1 100 ? 0.496 -8.242 -17.203 1 88.75 100 ARG B O 1
ATOM 2162 N N . GLU B 1 101 ? 1.804 -6.895 -15.906 1 92 101 GLU B N 1
ATOM 2163 C CA . GLU B 1 101 ? 2.17 -7.992 -15.016 1 92 101 GLU B CA 1
ATOM 2164 C C . GLU B 1 101 ? 1.868 -7.641 -13.555 1 92 101 GLU B C 1
ATOM 2166 O O . GLU B 1 101 ? 2.158 -6.531 -13.109 1 92 101 GLU B O 1
ATOM 2171 N N . PHE B 1 102 ? 1.246 -8.555 -12.898 1 94.69 102 PHE B N 1
ATOM 2172 C CA . PHE B 1 102 ? 1.062 -8.445 -11.461 1 94.69 102 PHE B CA 1
ATOM 2173 C C . PHE B 1 102 ? 2.141 -9.227 -10.711 1 94.69 102 PHE B C 1
ATOM 2175 O O . PHE B 1 102 ? 2.193 -10.453 -10.789 1 94.69 102 PHE B O 1
ATOM 2182 N N . TRP B 1 103 ? 2.959 -8.523 -9.984 1 95.44 103 TRP B N 1
ATOM 2183 C CA . TRP B 1 103 ? 4.074 -9.102 -9.242 1 95.44 103 TRP B CA 1
ATOM 2184 C C . TRP B 1 103 ? 3.695 -9.336 -7.781 1 95.44 103 TRP B C 1
ATOM 2186 O O . TRP B 1 103 ? 3.051 -8.492 -7.156 1 95.44 103 TRP B O 1
ATOM 2196 N N . VAL B 1 104 ? 3.996 -10.477 -7.246 1 95.94 104 VAL B N 1
ATOM 2197 C CA . VAL B 1 104 ? 3.92 -10.789 -5.824 1 95.94 104 VAL B CA 1
ATOM 2198 C C . VAL B 1 104 ? 5.289 -11.234 -5.32 1 95.94 104 VAL B C 1
ATOM 2200 O O . VAL B 1 104 ? 5.887 -12.164 -5.863 1 95.94 104 VAL B O 1
ATOM 2203 N N . MET B 1 105 ? 5.77 -10.594 -4.277 1 95.25 105 MET B N 1
ATOM 2204 C CA . MET B 1 105 ? 7.156 -10.781 -3.863 1 95.25 105 MET B CA 1
ATOM 2205 C C . MET B 1 105 ? 7.258 -10.945 -2.352 1 95.25 105 MET B C 1
ATOM 2207 O O . MET B 1 105 ? 6.594 -10.234 -1.599 1 95.25 105 MET B O 1
ATOM 2211 N N . GLY B 1 106 ? 8.148 -11.898 -1.953 1 93.19 106 GLY B N 1
ATOM 2212 C CA . GLY B 1 106 ? 8.438 -12.094 -0.54 1 93.19 106 GLY B CA 1
ATOM 2213 C C . GLY B 1 106 ? 7.285 -12.727 0.22 1 93.19 106 GLY B C 1
ATOM 2214 O O . GLY B 1 106 ? 6.559 -13.562 -0.325 1 93.19 106 GLY B O 1
ATOM 2215 N N . GLY B 1 107 ? 7.25 -12.344 1.541 1 90.75 107 GLY B N 1
ATOM 2216 C CA . GLY B 1 107 ? 6.25 -12.93 2.418 1 90.75 107 GLY B CA 1
ATOM 2217 C C . GLY B 1 107 ? 6.723 -14.211 3.092 1 90.75 107 GLY B C 1
ATOM 2218 O O . GLY B 1 107 ? 7.922 -14.477 3.152 1 90.75 107 GLY B O 1
ATOM 2219 N N . TYR B 1 108 ? 5.703 -14.828 3.688 1 88.75 108 TYR B N 1
ATOM 2220 C CA . TYR B 1 108 ? 6.035 -16.062 4.387 1 88.75 108 TYR B CA 1
ATOM 2221 C C . TYR B 1 108 ? 4.984 -17.141 4.125 1 88.75 108 TYR B C 1
ATOM 2223 O O . TYR B 1 108 ? 3.809 -16.828 3.914 1 88.75 108 TYR B O 1
ATOM 2231 N N . GLY B 1 109 ? 5.469 -18.328 4.117 1 85 109 GLY B N 1
ATOM 2232 C CA . GLY B 1 109 ? 4.625 -19.484 3.879 1 85 109 GLY B CA 1
ATOM 2233 C C . GLY B 1 109 ? 4.359 -20.297 5.133 1 85 109 GLY B C 1
ATOM 2234 O O . GLY B 1 109 ? 4.352 -19.75 6.242 1 85 109 GLY B O 1
ATOM 2235 N N . GLU B 1 110 ? 3.975 -21.469 4.914 1 75.25 110 GLU B N 1
ATOM 2236 C CA . GLU B 1 110 ? 3.596 -22.359 6.004 1 75.25 110 GLU B CA 1
ATOM 2237 C C . GLU B 1 110 ? 4.754 -22.578 6.973 1 75.25 110 GLU B C 1
ATOM 2239 O O . GLU B 1 110 ? 5.918 -22.547 6.574 1 75.25 110 GLU B O 1
ATOM 2244 N N . SER B 1 111 ? 4.316 -22.406 8.289 1 68.88 111 SER B N 1
ATOM 2245 C CA . SER B 1 111 ? 5.293 -22.594 9.352 1 68.88 111 SER B CA 1
ATOM 2246 C C . SER B 1 111 ? 5.883 -24 9.32 1 68.88 111 SER B C 1
ATOM 2248 O O . SER B 1 111 ? 5.176 -24.969 9.039 1 68.88 111 SER B O 1
ATOM 2250 N N . ARG B 1 112 ? 7.207 -24.031 9.195 1 61.31 112 ARG B N 1
ATOM 2251 C CA . ARG B 1 112 ? 7.883 -25.312 9.344 1 61.31 112 ARG B CA 1
ATOM 2252 C C . ARG B 1 112 ? 8.289 -25.547 10.797 1 61.31 112 ARG B C 1
ATOM 2254 O O . ARG B 1 112 ? 8.555 -24.594 11.531 1 61.31 112 ARG B O 1
ATOM 2261 N N . THR B 1 113 ? 7.824 -26.641 11.359 1 59.44 113 THR B N 1
ATOM 2262 C CA . THR B 1 113 ? 8.273 -27 12.695 1 59.44 113 THR B CA 1
ATOM 2263 C C . THR B 1 113 ? 9.758 -27.359 12.688 1 59.44 113 THR B C 1
ATOM 2265 O O . THR B 1 113 ? 10.195 -28.203 11.906 1 59.44 113 THR B O 1
ATOM 2268 N N . VAL B 1 114 ? 10.523 -26.5 13.383 1 57.5 114 VAL B N 1
ATOM 2269 C CA . VAL B 1 114 ? 11.938 -26.844 13.555 1 57.5 114 VAL B CA 1
ATOM 2270 C C . VAL B 1 114 ? 12.133 -27.516 14.906 1 57.5 114 VAL B C 1
ATOM 2272 O O . VAL B 1 114 ? 11.648 -27.031 15.93 1 57.5 114 VAL B O 1
ATOM 2275 N N . SER B 1 115 ? 12.945 -28.422 14.812 1 59.22 115 SER B N 1
ATOM 2276 C CA . SER B 1 115 ? 13.344 -29.266 15.93 1 59.22 115 SER B CA 1
ATOM 2277 C C . SER B 1 115 ? 12.133 -29.766 16.703 1 59.22 115 SER B C 1
ATOM 2279 O O . SER B 1 115 ? 12.18 -29.922 17.922 1 59.22 115 SER B O 1
ATOM 2281 N N . GLY B 1 116 ? 11.031 -29.906 16.031 1 55.16 116 GLY B N 1
ATOM 2282 C CA . GLY B 1 116 ? 9.859 -30.531 16.609 1 55.16 116 GLY B CA 1
ATOM 2283 C C . GLY B 1 116 ? 9.023 -29.594 17.453 1 55.16 116 GLY B C 1
ATOM 2284 O O . GLY B 1 116 ? 7.988 -29.984 17.984 1 55.16 116 GLY B O 1
ATOM 2285 N N . VAL B 1 117 ? 9.609 -28.422 17.781 1 56.66 117 VAL B N 1
ATOM 2286 C CA . VAL B 1 117 ? 8.93 -27.703 18.859 1 56.66 117 VAL B CA 1
ATOM 2287 C C . VAL B 1 117 ? 8.539 -26.312 18.375 1 56.66 117 VAL B C 1
ATOM 2289 O O . VAL B 1 117 ? 7.457 -25.812 18.688 1 56.66 117 VAL B O 1
ATOM 2292 N N . PHE B 1 118 ? 9.5 -25.656 17.531 1 59.69 118 PHE B N 1
ATOM 2293 C CA . PHE B 1 118 ? 9.25 -24.219 17.391 1 59.69 118 PHE B CA 1
ATOM 2294 C C . PHE B 1 118 ? 8.789 -23.875 15.984 1 59.69 118 PHE B C 1
ATOM 2296 O O . PHE B 1 118 ? 9.508 -24.125 15.016 1 59.69 118 PHE B O 1
ATOM 2303 N N . PRO B 1 119 ? 7.602 -23.594 15.781 1 62.62 119 PRO B N 1
ATOM 2304 C CA . PRO B 1 119 ? 7.145 -23.141 14.461 1 62.62 119 PRO B CA 1
ATOM 2305 C C . PRO B 1 119 ? 7.867 -21.891 13.992 1 62.62 119 PRO B C 1
ATOM 2307 O O . PRO B 1 119 ? 8.008 -20.922 14.758 1 62.62 119 PRO B O 1
ATOM 2310 N N . VAL B 1 120 ? 8.734 -22.094 12.93 1 65.19 120 VAL B N 1
ATOM 2311 C CA . VAL B 1 120 ? 9.375 -20.922 12.344 1 65.19 120 VAL B CA 1
ATOM 2312 C C . VAL B 1 120 ? 8.781 -20.641 10.969 1 65.19 120 VAL B C 1
ATOM 2314 O O . VAL B 1 120 ? 8.594 -21.547 10.164 1 65.19 120 VAL B O 1
ATOM 2317 N N . ASP B 1 121 ? 8.344 -19.469 10.781 1 67 121 ASP B N 1
ATOM 2318 C CA . ASP B 1 121 ? 7.879 -19.078 9.461 1 67 121 ASP B CA 1
ATOM 2319 C C . ASP B 1 121 ? 9.008 -19.125 8.438 1 67 121 ASP B C 1
ATOM 2321 O O . ASP B 1 121 ? 10.141 -18.75 8.734 1 67 121 ASP B O 1
ATOM 2325 N N . GLU B 1 122 ? 8.703 -19.891 7.348 1 79.94 122 GLU B N 1
ATOM 2326 C CA . GLU B 1 122 ? 9.625 -19.797 6.219 1 79.94 122 GLU B CA 1
ATOM 2327 C C . GLU B 1 122 ? 9.414 -18.5 5.441 1 79.94 122 GLU B C 1
ATOM 2329 O O . GLU B 1 122 ? 8.359 -18.281 4.84 1 79.94 122 GLU B O 1
ATOM 2334 N N . ASN B 1 123 ? 10.359 -17.594 5.5 1 87 123 ASN B N 1
ATOM 2335 C CA . ASN B 1 123 ? 10.289 -16.344 4.746 1 87 123 ASN B CA 1
ATOM 2336 C C . ASN B 1 123 ? 10.75 -16.531 3.303 1 87 123 ASN B C 1
ATOM 2338 O O . ASN B 1 123 ? 11.789 -17.141 3.057 1 87 123 ASN B O 1
ATOM 2342 N N . TYR B 1 124 ? 9.969 -16.078 2.406 1 91.5 124 TYR B N 1
ATOM 2343 C CA . TYR B 1 124 ? 10.281 -16.188 0.984 1 91.5 124 TYR B CA 1
ATOM 2344 C C . TYR B 1 124 ? 11.086 -14.977 0.514 1 91.5 124 TYR B C 1
ATOM 2346 O O . TYR B 1 124 ? 10.844 -13.852 0.961 1 91.5 124 TYR B O 1
ATOM 2354 N N . ARG B 1 125 ? 11.984 -15.211 -0.442 1 94 125 ARG B N 1
ATOM 2355 C CA . ARG B 1 125 ? 12.773 -14.141 -1.054 1 94 125 ARG B CA 1
ATOM 2356 C C . ARG B 1 125 ? 12.508 -14.062 -2.553 1 94 125 ARG B C 1
ATOM 2358 O O . ARG B 1 125 ? 13.125 -13.25 -3.252 1 94 125 ARG B O 1
ATOM 2365 N N . ASP B 1 126 ? 11.656 -14.867 -2.992 1 95.19 126 ASP B N 1
ATOM 2366 C CA . ASP B 1 126 ? 11.391 -14.938 -4.426 1 95.19 126 ASP B CA 1
ATOM 2367 C C . ASP B 1 126 ? 10.203 -14.062 -4.805 1 95.19 126 ASP B C 1
ATOM 2369 O O . ASP B 1 126 ? 9.578 -13.438 -3.941 1 95.19 126 ASP B O 1
ATOM 2373 N N . ALA B 1 127 ? 9.984 -13.961 -6.102 1 96.38 127 ALA B N 1
ATOM 2374 C CA . ALA B 1 127 ? 8.805 -13.312 -6.66 1 96.38 127 ALA B CA 1
ATOM 2375 C C . ALA B 1 127 ? 8.109 -14.227 -7.672 1 96.38 127 ALA B C 1
ATOM 2377 O O . ALA B 1 127 ? 8.75 -15.086 -8.281 1 96.38 127 ALA B O 1
ATOM 2378 N N . VAL B 1 128 ? 6.836 -14.07 -7.766 1 96.88 128 VAL B N 1
ATOM 2379 C CA . VAL B 1 128 ? 6.039 -14.688 -8.82 1 96.88 128 VAL B CA 1
ATOM 2380 C C . VAL B 1 128 ? 5.242 -13.617 -9.562 1 96.88 128 VAL B C 1
ATOM 2382 O O . VAL B 1 128 ? 4.906 -12.578 -8.992 1 96.88 128 VAL B O 1
ATOM 2385 N N . VAL B 1 129 ? 4.977 -13.922 -10.812 1 95.88 129 VAL B N 1
ATOM 2386 C CA . VAL B 1 129 ? 4.336 -12.914 -11.656 1 95.88 129 VAL B CA 1
ATOM 2387 C C . VAL B 1 129 ? 3.189 -13.547 -12.438 1 95.88 129 VAL B C 1
ATOM 2389 O O . VAL B 1 129 ? 3.32 -14.664 -12.945 1 95.88 129 VAL B O 1
ATOM 2392 N N . MET B 1 130 ? 2.143 -12.844 -12.516 1 95.81 130 MET B N 1
ATOM 2393 C CA . MET B 1 130 ? 1.032 -13.211 -13.391 1 95.81 130 MET B CA 1
ATOM 2394 C C . MET B 1 130 ? 0.927 -12.25 -14.562 1 95.81 130 MET B C 1
ATOM 2396 O O . MET B 1 130 ? 0.821 -11.039 -14.367 1 95.81 130 MET B O 1
ATOM 2400 N N . GLU B 1 131 ? 0.91 -12.781 -15.75 1 92.56 131 GLU B N 1
ATOM 2401 C CA . GLU B 1 131 ? 0.645 -11.977 -16.938 1 92.56 131 GLU B CA 1
ATOM 2402 C C . GLU B 1 131 ? -0.854 -11.805 -17.172 1 92.56 131 GLU B C 1
ATOM 2404 O O . GLU B 1 131 ? -1.555 -12.773 -17.469 1 92.56 131 GLU B O 1
ATOM 2409 N N . LEU B 1 132 ? -1.279 -10.602 -17.141 1 89.31 132 LEU B N 1
ATOM 2410 C CA . LEU B 1 132 ? -2.715 -10.352 -17.141 1 89.31 132 LEU B CA 1
ATOM 2411 C C . LEU B 1 132 ? -3.291 -10.406 -18.547 1 89.31 132 LEU B C 1
ATOM 2413 O O . LEU B 1 132 ? -4.473 -10.703 -18.719 1 89.31 132 LEU B O 1
ATOM 2417 N N . ASN B 1 133 ? -2.498 -10.125 -19.5 1 84.19 133 ASN B N 1
ATOM 2418 C CA . ASN B 1 133 ? -2.998 -10.148 -20.875 1 84.19 133 ASN B CA 1
ATOM 2419 C C . ASN B 1 133 ? -2.926 -11.547 -21.469 1 84.19 133 ASN B C 1
ATOM 2421 O O . ASN B 1 133 ? -3.512 -11.812 -22.516 1 84.19 133 ASN B O 1
ATOM 2425 N N . SER B 1 134 ? -2.172 -12.469 -20.922 1 75 134 SER B N 1
ATOM 2426 C CA . SER B 1 134 ? -1.96 -13.773 -21.547 1 75 134 SER B CA 1
ATOM 2427 C C . SER B 1 134 ? -2.578 -14.891 -20.703 1 75 134 SER B C 1
ATOM 2429 O O . SER B 1 134 ? -2.025 -15.984 -20.609 1 75 134 SER B O 1
ATOM 2431 N N . GLY B 1 135 ? -3.752 -14.727 -20.156 1 71.44 135 GLY B N 1
ATOM 2432 C CA . GLY B 1 135 ? -4.465 -15.852 -19.562 1 71.44 135 GLY B CA 1
ATOM 2433 C C . GLY B 1 135 ? -4.383 -15.867 -18.047 1 71.44 135 GLY B C 1
ATOM 2434 O O . GLY B 1 135 ? -5.055 -16.672 -17.391 1 71.44 135 GLY B O 1
ATOM 2435 N N . GLY B 1 136 ? -3.453 -15.141 -17.531 1 81.44 136 GLY B N 1
ATOM 2436 C CA . GLY B 1 136 ? -3.506 -14.984 -16.078 1 81.44 136 GLY B CA 1
ATOM 2437 C C . GLY B 1 136 ? -2.775 -16.094 -15.336 1 81.44 136 GLY B C 1
ATOM 2438 O O . GLY B 1 136 ? -3.219 -16.516 -14.266 1 81.44 136 GLY B O 1
ATOM 2439 N N . LYS B 1 137 ? -1.706 -16.75 -15.852 1 90.12 137 LYS B N 1
ATOM 2440 C CA . LYS B 1 137 ? -0.928 -17.781 -15.172 1 90.12 137 LYS B CA 1
ATOM 2441 C C . LYS B 1 137 ? 0.259 -17.172 -14.43 1 90.12 137 LYS B C 1
ATOM 2443 O O . LYS B 1 137 ? 0.831 -16.172 -14.867 1 90.12 137 LYS B O 1
ATOM 2448 N N . TRP B 1 138 ? 0.626 -17.953 -13.344 1 96.25 138 TRP B N 1
ATOM 2449 C CA . TRP B 1 138 ? 1.742 -17.469 -12.539 1 96.25 138 TRP B CA 1
ATOM 2450 C C . TRP B 1 138 ? 3.061 -18.062 -13.023 1 96.25 138 TRP B C 1
ATOM 2452 O O . TRP B 1 138 ? 3.129 -19.25 -13.367 1 96.25 138 TRP B O 1
ATOM 2462 N N . ARG B 1 139 ? 4.008 -17.281 -13.102 1 95.38 139 ARG B N 1
ATOM 2463 C CA . ARG B 1 139 ? 5.379 -17.688 -13.398 1 95.38 139 ARG B CA 1
ATOM 2464 C C . ARG B 1 139 ? 6.32 -17.312 -12.258 1 95.38 139 ARG B C 1
ATOM 2466 O O . ARG B 1 139 ? 6.227 -16.219 -11.695 1 95.38 139 ARG B O 1
ATOM 2473 N N . GLU B 1 140 ? 7.203 -18.234 -12 1 95.81 140 GLU B N 1
ATOM 2474 C CA . GLU B 1 140 ? 8.211 -17.969 -10.984 1 95.81 140 GLU B CA 1
ATOM 2475 C C . GLU B 1 140 ? 9.383 -17.172 -11.562 1 95.81 140 GLU B C 1
ATOM 2477 O O . GLU B 1 140 ? 9.859 -17.469 -12.656 1 95.81 140 GLU B O 1
ATOM 2482 N N . ILE B 1 141 ? 9.898 -16.188 -10.867 1 95 141 ILE B N 1
ATOM 2483 C CA . ILE B 1 141 ? 10.977 -15.336 -11.352 1 95 141 ILE B CA 1
ATOM 2484 C C . ILE B 1 141 ? 12.281 -15.719 -10.664 1 95 141 ILE B C 1
ATOM 2486 O O . ILE B 1 141 ? 13.359 -15.633 -11.266 1 95 141 ILE B O 1
ATOM 2490 N N . GLY B 1 142 ? 12.18 -16.141 -9.383 1 94.12 142 GLY B N 1
ATOM 2491 C CA . GLY B 1 142 ? 13.367 -16.469 -8.602 1 94.12 142 GLY B CA 1
ATOM 2492 C C . GLY B 1 142 ? 13.609 -15.492 -7.461 1 94.12 142 GLY B C 1
ATOM 2493 O O . GLY B 1 142 ? 12.75 -14.672 -7.141 1 94.12 142 GLY B O 1
ATOM 2494 N N . ASP B 1 143 ? 14.852 -15.617 -6.875 1 94.94 143 ASP B N 1
ATOM 2495 C CA . ASP B 1 143 ? 15.164 -14.82 -5.691 1 94.94 143 ASP B CA 1
ATOM 2496 C C . ASP B 1 143 ? 15.406 -13.359 -6.055 1 94.94 143 ASP B C 1
ATOM 2498 O O . ASP B 1 143 ? 16.078 -13.062 -7.043 1 94.94 143 ASP B O 1
ATOM 2502 N N . MET B 1 144 ? 14.875 -12.555 -5.262 1 95.12 144 MET B N 1
ATOM 2503 C CA . MET B 1 144 ? 14.961 -11.117 -5.512 1 95.12 144 MET B CA 1
ATOM 2504 C C . MET B 1 144 ? 16.047 -10.484 -4.648 1 95.12 144 MET B C 1
ATOM 2506 O O . MET B 1 144 ? 16.375 -9.312 -4.824 1 95.12 144 MET B O 1
ATOM 2510 N N . TRP B 1 145 ? 16.531 -11.164 -3.686 1 93.38 145 TRP B N 1
ATOM 2511 C CA . TRP B 1 145 ? 17.672 -10.75 -2.873 1 93.38 145 TRP B CA 1
ATOM 2512 C C . TRP B 1 145 ? 18.406 -11.961 -2.307 1 93.38 145 TRP B C 1
ATOM 2514 O O . TRP B 1 145 ? 17.906 -13.086 -2.371 1 93.38 145 TRP B O 1
ATOM 2524 N N . GLU B 1 146 ? 19.562 -11.742 -1.82 1 91.38 146 GLU B N 1
ATOM 2525 C CA . GLU B 1 146 ? 20.375 -12.836 -1.293 1 91.38 146 GLU B CA 1
ATOM 2526 C C . GLU B 1 146 ? 19.938 -13.227 0.114 1 91.38 146 GLU B C 1
ATOM 2528 O O . GLU B 1 146 ? 19.375 -12.398 0.846 1 91.38 146 GLU B O 1
ATOM 2533 N N . GLU B 1 147 ? 20.234 -14.43 0.402 1 87.12 147 GLU B N 1
ATOM 2534 C CA . GLU B 1 147 ? 19.938 -14.922 1.744 1 87.12 147 GLU B CA 1
ATOM 2535 C C . GLU B 1 147 ? 20.641 -14.086 2.807 1 87.12 147 GLU B C 1
ATOM 2537 O O . GLU B 1 147 ? 21.812 -13.75 2.666 1 87.12 147 GLU B O 1
ATOM 2542 N N . GLY B 1 148 ? 19.891 -13.758 3.873 1 82.75 148 GLY B N 1
ATOM 2543 C CA . GLY B 1 148 ? 20.484 -13.008 4.969 1 82.75 148 GLY B CA 1
ATOM 2544 C C . GLY B 1 148 ? 20.422 -11.5 4.77 1 82.75 148 GLY B C 1
ATOM 2545 O O . GLY B 1 148 ? 20.656 -10.734 5.703 1 82.75 148 GLY B O 1
ATOM 2546 N N . GLU B 1 149 ? 20.156 -11.07 3.561 1 83.94 149 GLU B N 1
ATOM 2547 C CA . GLU B 1 149 ? 20.094 -9.641 3.275 1 83.94 149 GLU B CA 1
ATOM 2548 C C . GLU B 1 149 ? 18.891 -8.984 3.943 1 83.94 149 GLU B C 1
ATOM 2550 O O . GLU B 1 149 ? 18.984 -7.867 4.449 1 83.94 149 GLU B O 1
ATOM 2555 N N . ARG B 1 150 ? 17.844 -9.742 3.887 1 82.44 150 ARG B N 1
ATOM 2556 C CA . ARG B 1 150 ? 16.625 -9.219 4.492 1 82.44 150 ARG B CA 1
ATOM 2557 C C . ARG B 1 150 ? 15.617 -10.336 4.734 1 82.44 150 ARG B C 1
ATOM 2559 O O . ARG B 1 150 ? 15.68 -11.383 4.09 1 82.44 150 ARG B O 1
ATOM 2566 N N . ARG B 1 151 ? 14.695 -10.023 5.652 1 76.06 151 ARG B N 1
ATOM 2567 C CA . ARG B 1 151 ? 13.672 -11.008 5.98 1 76.06 151 ARG B CA 1
ATOM 2568 C C . ARG B 1 151 ? 12.305 -10.578 5.449 1 76.06 151 ARG B C 1
ATOM 2570 O O . ARG B 1 151 ? 11.477 -11.422 5.102 1 76.06 151 ARG B O 1
ATOM 2577 N N . GLN B 1 152 ? 12.109 -9.289 5.488 1 80.56 152 GLN B N 1
ATOM 2578 C CA . GLN B 1 152 ? 10.82 -8.75 5.07 1 80.56 152 GLN B CA 1
ATOM 2579 C C . GLN B 1 152 ? 11 -7.492 4.223 1 80.56 152 GLN B C 1
ATOM 2581 O O . GLN B 1 152 ? 12.016 -6.801 4.336 1 80.56 152 GLN B O 1
ATOM 2586 N N . LEU B 1 153 ? 10.062 -7.332 3.361 1 88.5 153 LEU B N 1
ATOM 2587 C CA . LEU B 1 153 ? 10.078 -6.125 2.545 1 88.5 153 LEU B CA 1
ATOM 2588 C C . LEU B 1 153 ? 9.328 -4.992 3.238 1 88.5 153 LEU B C 1
ATOM 2590 O O . LEU B 1 153 ? 8.359 -5.234 3.963 1 88.5 153 LEU B O 1
ATOM 2594 N N . GLY B 1 154 ? 9.82 -3.797 3.021 1 87.19 154 GLY B N 1
ATOM 2595 C CA . GLY B 1 154 ? 9.094 -2.615 3.463 1 87.19 154 GLY B CA 1
ATOM 2596 C C . GLY B 1 154 ? 7.992 -2.197 2.506 1 87.19 154 GLY B C 1
ATOM 2597 O O . GLY B 1 154 ? 7.445 -3.031 1.782 1 87.19 154 GLY B O 1
ATOM 2598 N N . LYS B 1 155 ? 7.613 -0.942 2.6 1 89.69 155 LYS B N 1
ATOM 2599 C CA . LYS B 1 155 ? 6.59 -0.4 1.711 1 89.69 155 LYS B CA 1
ATOM 2600 C C . LYS B 1 155 ? 7.121 -0.245 0.289 1 89.69 155 LYS B C 1
ATOM 2602 O O . LYS B 1 155 ? 8.219 0.283 0.085 1 89.69 155 LYS B O 1
ATOM 2607 N N . ILE B 1 156 ? 6.344 -0.702 -0.633 1 92.5 156 ILE B N 1
ATOM 2608 C CA . ILE B 1 156 ? 6.77 -0.655 -2.027 1 92.5 156 ILE B CA 1
ATOM 2609 C C . ILE B 1 156 ? 6.043 0.477 -2.752 1 92.5 156 ILE B C 1
ATOM 2611 O O . ILE B 1 156 ? 4.84 0.668 -2.566 1 92.5 156 ILE B O 1
ATOM 2615 N N . VAL B 1 157 ? 6.785 1.203 -3.518 1 93.19 157 VAL B N 1
ATOM 2616 C CA . VAL B 1 157 ? 6.246 2.232 -4.402 1 93.19 157 VAL B CA 1
ATOM 2617 C C . VAL B 1 157 ? 6.742 1.999 -5.828 1 93.19 157 VAL B C 1
ATOM 2619 O O . VAL B 1 157 ? 7.945 1.865 -6.059 1 93.19 157 VAL B O 1
ATOM 2622 N N . VAL B 1 158 ? 5.805 1.938 -6.723 1 92.25 158 VAL B N 1
ATOM 2623 C CA . VAL B 1 158 ? 6.145 1.76 -8.133 1 92.25 158 VAL B CA 1
ATOM 2624 C C . VAL B 1 158 ? 6.023 3.092 -8.867 1 92.25 158 VAL B C 1
ATOM 2626 O O . VAL B 1 158 ? 5.023 3.797 -8.727 1 92.25 158 VAL B O 1
ATOM 2629 N N . VAL B 1 159 ? 7.02 3.426 -9.586 1 92.06 159 VAL B N 1
ATOM 2630 C CA . VAL B 1 159 ? 7.039 4.645 -10.391 1 92.06 159 VAL B CA 1
ATOM 2631 C C . VAL B 1 159 ? 7.207 4.289 -11.867 1 92.06 159 VAL B C 1
ATOM 2633 O O . VAL B 1 159 ? 8.141 3.576 -12.234 1 92.06 159 VAL B O 1
ATOM 2636 N N . GLU B 1 160 ? 6.273 4.754 -12.625 1 86.19 160 GLU B N 1
ATOM 2637 C CA . GLU B 1 160 ? 6.344 4.551 -14.07 1 86.19 160 GLU B CA 1
ATOM 2638 C C . GLU B 1 160 ? 6.41 5.883 -14.812 1 86.19 160 GLU B C 1
ATOM 2640 O O . GLU B 1 160 ? 5.648 6.805 -14.508 1 86.19 160 GLU B O 1
ATOM 2645 N N . ASP B 1 161 ? 7.398 5.938 -15.594 1 82.69 161 ASP B N 1
ATOM 2646 C CA . ASP B 1 161 ? 7.625 7.109 -16.438 1 82.69 161 ASP B CA 1
ATOM 2647 C C . ASP B 1 161 ? 7.875 6.703 -17.891 1 82.69 161 ASP B C 1
ATOM 2649 O O . ASP B 1 161 ? 8.602 5.746 -18.156 1 82.69 161 ASP B O 1
ATOM 2653 N N . GLU B 1 162 ? 7.262 7.414 -18.797 1 78.88 162 GLU B N 1
ATOM 2654 C CA . GLU B 1 162 ? 7.387 7.102 -20.219 1 78.88 162 GLU B CA 1
ATOM 2655 C C . GLU B 1 162 ? 8.836 7.211 -20.672 1 78.88 162 GLU B C 1
ATOM 2657 O O . GLU B 1 162 ? 9.234 6.562 -21.641 1 78.88 162 GLU B O 1
ATOM 2662 N N . ASP B 1 163 ? 9.594 7.988 -19.953 1 82.19 163 ASP B N 1
ATOM 2663 C CA . ASP B 1 163 ? 10.977 8.211 -20.359 1 82.19 163 ASP B CA 1
ATOM 2664 C C . ASP B 1 163 ? 11.883 7.098 -19.828 1 82.19 163 ASP B C 1
ATOM 2666 O O . ASP B 1 163 ? 13.062 7.035 -20.172 1 82.19 163 ASP B O 1
ATOM 2670 N N . TRP B 1 164 ? 11.352 6.262 -19.016 1 83.56 164 TRP B N 1
ATOM 2671 C CA . TRP B 1 164 ? 12.148 5.191 -18.422 1 83.56 164 TRP B CA 1
ATOM 2672 C C . TRP B 1 164 ? 12.016 3.906 -19.234 1 83.56 164 TRP B C 1
ATOM 2674 O O . TRP B 1 164 ? 11.031 3.713 -19.953 1 83.56 164 TRP B O 1
ATOM 2684 N N . GLU B 1 165 ? 13.078 3.057 -19.219 1 79.31 165 GLU B N 1
ATOM 2685 C CA . GLU B 1 165 ? 13.055 1.771 -19.906 1 79.31 165 GLU B CA 1
ATOM 2686 C C . GLU B 1 165 ? 12.117 0.789 -19.219 1 79.31 165 GLU B C 1
ATOM 2688 O O . GLU B 1 165 ? 11.633 -0.16 -19.828 1 79.31 165 GLU B O 1
ATOM 2693 N N . GLY B 1 166 ? 11.891 1.053 -18.016 1 82.06 166 GLY B N 1
ATOM 2694 C CA . GLY B 1 166 ? 11.031 0.197 -17.203 1 82.06 166 GLY B CA 1
ATOM 2695 C C . GLY B 1 166 ? 10.57 0.854 -15.922 1 82.06 166 GLY B C 1
ATOM 2696 O O . GLY B 1 166 ? 10.961 1.983 -15.617 1 82.06 166 GLY B O 1
ATOM 2697 N N . PRO B 1 167 ? 9.758 0.115 -15.25 1 87.75 167 PRO B N 1
ATOM 2698 C CA . PRO B 1 167 ? 9.273 0.695 -13.992 1 87.75 167 PRO B CA 1
ATOM 2699 C C . PRO B 1 167 ? 10.367 0.772 -12.93 1 87.75 167 PRO B C 1
ATOM 2701 O O . PRO B 1 167 ? 11.289 -0.046 -12.922 1 87.75 167 PRO B O 1
ATOM 2704 N N . GLY B 1 168 ? 10.312 1.872 -12.141 1 92.81 168 GLY B N 1
ATOM 2705 C CA . GLY B 1 168 ? 11.094 1.908 -10.914 1 92.81 168 GLY B CA 1
ATOM 2706 C C . GLY B 1 168 ? 10.359 1.32 -9.719 1 92.81 168 GLY B C 1
ATOM 2707 O O . GLY B 1 168 ? 9.234 1.72 -9.422 1 92.81 168 GLY B O 1
ATOM 2708 N N . ILE B 1 169 ? 10.945 0.295 -9.062 1 94.56 169 ILE B N 1
ATOM 2709 C CA . ILE B 1 169 ? 10.391 -0.292 -7.848 1 94.56 169 ILE B CA 1
ATOM 2710 C C . ILE B 1 169 ? 11.203 0.17 -6.637 1 94.56 169 ILE B C 1
ATOM 2712 O O . ILE B 1 169 ? 12.391 -0.153 -6.52 1 94.56 169 ILE B O 1
ATOM 2716 N N . PHE B 1 170 ? 10.555 0.867 -5.793 1 95.44 170 PHE B N 1
ATOM 2717 C CA . PHE B 1 170 ? 11.227 1.429 -4.625 1 95.44 170 PHE B CA 1
ATOM 2718 C C . PHE B 1 170 ? 10.688 0.817 -3.34 1 95.44 170 PHE B C 1
ATOM 2720 O O . PHE B 1 170 ? 9.5 0.506 -3.25 1 95.44 170 PHE B O 1
ATOM 2727 N N . MET B 1 171 ? 11.492 0.65 -2.389 1 93.69 171 MET B N 1
ATOM 2728 C CA . MET B 1 171 ? 11.109 0.161 -1.066 1 93.69 171 MET B CA 1
ATOM 2729 C C . MET B 1 171 ? 11.508 1.156 0.018 1 93.69 171 MET B C 1
ATOM 2731 O O . MET B 1 171 ? 12.648 1.62 0.052 1 93.69 171 MET B O 1
ATOM 2735 N N . LEU B 1 172 ? 10.562 1.53 0.764 1 90.81 172 LEU B N 1
ATOM 2736 C CA . LEU B 1 172 ? 10.805 2.363 1.937 1 90.81 172 LEU B CA 1
ATOM 2737 C C . LEU B 1 172 ? 10.695 1.545 3.219 1 90.81 172 LEU B C 1
ATOM 2739 O O . LEU B 1 172 ? 9.633 0.986 3.514 1 90.81 172 LEU B O 1
ATOM 2743 N N . ASP B 1 173 ? 11.695 1.381 3.898 1 82.5 173 ASP B N 1
ATOM 2744 C CA . ASP B 1 173 ? 11.773 0.543 5.09 1 82.5 173 ASP B CA 1
ATOM 2745 C C . ASP B 1 173 ? 11.945 1.392 6.348 1 82.5 173 ASP B C 1
ATOM 2747 O O . ASP B 1 173 ? 13 2.002 6.551 1 82.5 173 ASP B O 1
ATOM 2751 N N . GLY B 1 174 ? 10.844 1.674 7.059 1 65.56 174 GLY B N 1
ATOM 2752 C CA . GLY B 1 174 ? 10.906 2.393 8.32 1 65.56 174 GLY B CA 1
ATOM 2753 C C . GLY B 1 174 ? 11.008 1.474 9.523 1 65.56 174 GLY B C 1
ATOM 2754 O O . GLY B 1 174 ? 10.055 0.761 9.852 1 65.56 174 GLY B O 1
ATOM 2755 N N . SER B 1 175 ? 12.047 0.553 9.688 1 55 175 SER B N 1
ATOM 2756 C CA . SER B 1 175 ? 12.109 -0.418 10.773 1 55 175 SER B CA 1
ATOM 2757 C C . SER B 1 175 ? 12.406 0.264 12.109 1 55 175 SER B C 1
ATOM 2759 O O . SER B 1 175 ? 13.094 1.282 12.148 1 55 175 SER B O 1
ATOM 2761 N N . ASP B 1 176 ? 11.484 0.122 13.062 1 49.53 176 ASP B N 1
ATOM 2762 C CA . ASP B 1 176 ? 11.867 0.284 14.461 1 49.53 176 ASP B CA 1
ATOM 2763 C C . ASP B 1 176 ? 13.055 -0.612 14.812 1 49.53 176 ASP B C 1
ATOM 2765 O O . ASP B 1 176 ? 12.953 -1.839 14.734 1 49.53 176 ASP B O 1
ATOM 2769 N N . LEU B 1 177 ? 14.188 -0.554 14.312 1 39.31 177 LEU B N 1
ATOM 2770 C CA . LEU B 1 177 ? 15.211 -1.393 14.922 1 39.31 177 LEU B CA 1
ATOM 2771 C C . LEU B 1 177 ? 15.211 -1.224 16.438 1 39.31 177 LEU B C 1
ATOM 2773 O O . LEU B 1 177 ? 15.281 -0.101 16.938 1 39.31 177 LEU B O 1
ATOM 2777 N N . PHE B 1 178 ? 14.469 -1.966 17.172 1 33.88 178 PHE B N 1
ATOM 2778 C CA . PHE B 1 178 ? 14.859 -2.15 18.562 1 33.88 178 PHE B CA 1
ATOM 2779 C C . PHE B 1 178 ? 16.328 -2.52 18.672 1 33.88 178 PHE B C 1
ATOM 2781 O O . PHE B 1 178 ? 16.781 -3.492 18.062 1 33.88 178 PHE B O 1
ATOM 2788 N N . ARG B 1 179 ? 17.172 -1.602 18.672 1 26.45 179 ARG B N 1
ATOM 2789 C CA . ARG B 1 179 ? 18.453 -1.963 19.281 1 26.45 179 ARG B CA 1
ATOM 2790 C C . ARG B 1 179 ? 18.297 -2.166 20.797 1 26.45 179 ARG B C 1
ATOM 2792 O O . ARG B 1 179 ? 17.531 -1.46 21.438 1 26.45 179 ARG B O 1
#

Sequence (358 aa):
MDRPSPFSSAFCFNFVTSSWDRLSPMLSPCGSFPCSAIRGSDRILVAGGGSRHTMFGASGSRMSSAEMYDIGRDEWVALDGLPRFRAGCVGFLVGNWEEREFWVMGGYGESRTVSGVFPVDENYRDAVVMELNSGGKWREIGDMWEEGERRQLGKIVVVEDEDWEGPGIFMLDGSDLFRMDRPSPFSSAFCFNFVTSSWDRLSPMLSPCGSFPCSAIRGSDRILVAGGGSRHTMFGASGSRMSSAEMYDIGRDEWVALDGLPRFRAGCVGFLVGNWEEREFWVMGGYGESRTVSGVFPVDENYRDAVVMELNSGGKWREIGDMWEEGERRQLGKIVVVEDEDWEGPGIFMLDGSDLFR

Organism: NCBI:txid165716

InterPro domains:
  IPR015915 Kelch-type beta-propeller [G3DSA:2.120.10.80] (1-176)
  IPR015915 Kelch-type beta-propeller [SSF117281] (6-150)

Radius of gyration: 19.85 Å; Cα contacts (8 Å, |Δi|>4): 974; chains: 2; bounding box: 43×56×58 Å

Foldseek 3Di:
DDPPPQWAWDWDADPVVRDTHTFDTEPDRFDQWAKDDDPPQQKMKTAWHWDADPVQRLPIDFFFWIWMARRVVRDIDTADTHPFTFHNWYWDWWDDPVKIKIKTAKGWHHFDDPPNPHGDTDIGQWMWIFIPVPRTDIDTDDGPDDPPPDRHFADWDWDDDPVDPIIDIDTDDPDPPPD/DDPPPQWAWDWDADPVVRDTHTFDGEPDRFDQWAKDDDPPQQKMKTAWHWDADPVQRLPIDFFFWIWMARRVVRDIDTADTHPFTFHNWYWDWWDDPVKIKIKTAKGWHHFDDPPNPHGDTDIGQWMWIFIPVPRTDIDTDGGPDDPPPDRHFADWDWDDDPVDPIIDIDTDDPDPPPD

Solvent-accessible surface area (backbone atoms only — not comparable to full-atom values): 18979 Å² total; per-residue (Å²): 129,62,67,33,63,55,47,22,45,28,32,36,57,36,81,88,76,38,32,70,43,82,51,62,50,51,90,63,52,26,16,58,46,22,55,37,51,44,80,77,66,60,31,38,40,38,41,32,3,18,36,69,32,89,85,46,61,50,70,32,54,59,26,27,48,22,34,35,35,36,60,91,75,53,41,67,42,82,50,67,49,50,96,53,46,24,16,64,28,46,41,45,70,45,75,52,95,82,51,35,31,43,38,39,37,40,16,29,36,71,47,41,66,45,92,83,70,47,60,40,63,42,62,38,49,34,32,36,33,26,37,64,75,75,79,37,54,75,43,81,76,44,65,45,49,58,91,86,75,65,70,72,81,52,49,74,40,68,42,64,45,92,89,44,98,54,72,44,46,30,35,45,32,27,47,65,41,75,78,128,60,65,34,63,51,47,23,44,29,32,38,57,35,81,89,75,38,31,72,43,80,50,60,51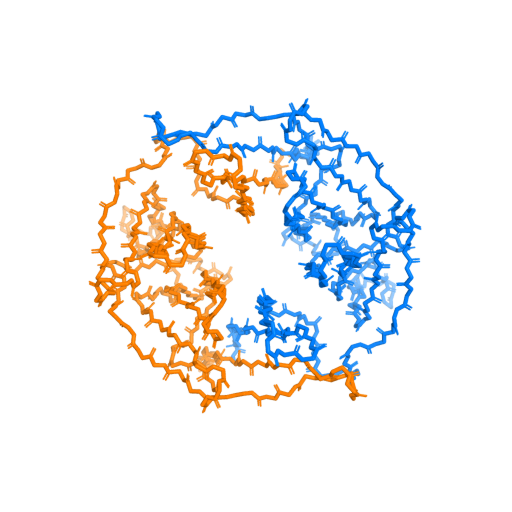,50,90,60,55,26,18,57,46,21,55,39,51,44,82,78,65,60,32,37,39,39,42,32,3,17,36,71,32,89,85,44,60,50,70,30,54,61,24,26,49,23,35,34,35,36,60,92,75,54,41,66,43,82,49,67,48,49,96,54,47,23,16,64,30,46,42,44,71,45,75,52,93,83,50,34,33,44,37,40,37,40,17,28,36,69,46,42,67,44,92,82,70,48,60,39,64,42,62,39,50,34,33,37,35,26,36,62,73,74,79,39,52,76,41,81,78,44,63,45,50,60,88,86,74,64,71,72,82,53,50,74,43,67,42,64,45,91,89,44,98,54,72,45,46,30,34,43,31,30,46,65,42,78,85

Nearest PDB structures (foldseek):
  7onh-assembly1_A  TM=7.710E-01  e=2.373E-06  synthetic construct
  7qzq-assembly2_B  TM=7.852E-01  e=2.498E-06  Homo sapiens
  9dtq-assembly1_B  TM=8.429E-01  e=8.096E-06  Homo sapiens
  7kek-assembly1_C  TM=7.014E-01  e=6.945E-06  Tetrahymena thermophila
  7k5b-assembly1_C  TM=7.063E-01  e=4.376E-05  Tetrahymena thermophila

Secondary structure (DSSP, 8-state):
------EEEEEEEETTTTEEEE-PPPSS--SS--EEEETTTTEEEEE--EE--SS-GGGSEEB--EEEEETTTTEEEE-PPPSS-BBS-EEEEEE-SSSEEEEEE--EEEEEEETTTEEEEEE--EEEEEETTTT--EEEEEESS-TTT-SS--EEEEE--TTSSS-EEEEEEEE----/------EEEEEEEETTTTEEEE-PPPSS--SS--EEEETTTTEEEEE--EE--SS-GGGSEEB--EEEEETTTTEEEE-PPPSS-BBS-EEEEEE-SSSEEEEEE--EEEEEEETTTEEEEEE--EEEEEETTTT--EEEEEESS-TTT-SS--EEEEE--TTSSS-EEEEEEEE----

pLDDT: mean 81.96, std 16.35, range [24.84, 97.12]